Protein AF-A0AAV7IM89-F1 (afdb_monomer_lite)

Organism: Cotesia glomerata (NCBI:txid32391)

pLDDT: mean 82.51, std 19.16, range [36.03, 98.38]

Radius of gyration: 47.61 Å; chains: 1; bounding box: 116×54×143 Å

InterPro domains:
  IPR000237 GRIP domain [PF01465] (145-186)
  IPR000237 GRIP domain [PS50913] (141-190)
  IPR000237 GRIP domain [SM00755] (144-190)
  IPR051952 Golgi-associated and autophagy-related protein [PTHR23157] (16-203)

Foldseek 3Di:
DVVVVVVVVVVVVVVVVVVVVVVVVCVVVVVVVVVVVVVVVVVVVVVVVVVVVVVVVVVVVVVVVVVVVVVVVVVVVVVVVVVVVVVVVVVVVVVVVVVVVVVVVVVVVPPDPPPDDDDDDDDDDDDDDDDDDDDPPDPCPVVVVVLVVVLVVLVVCLVPDQLVVVLVSLVVNCVSVVNDPVRSVLSNQQSVVVVDPDDDHDPPDPPDPDPDDDDD

Structure (mmCIF, N/CA/C/O backbone):
data_AF-A0AAV7IM89-F1
#
_entry.id   AF-A0AAV7IM89-F1
#
loop_
_atom_site.group_PDB
_atom_site.id
_atom_site.type_symbol
_atom_site.label_atom_id
_atom_site.label_alt_id
_atom_site.label_comp_id
_atom_site.label_asym_id
_atom_site.label_entity_id
_atom_site.label_seq_id
_atom_site.pdbx_PDB_ins_code
_atom_site.Cartn_x
_atom_site.Cartn_y
_atom_site.Cartn_z
_atom_site.occupancy
_atom_site.B_iso_or_equiv
_atom_site.auth_seq_id
_atom_site.auth_comp_id
_atom_site.auth_asym_id
_atom_site.auth_atom_id
_atom_site.pdbx_PDB_model_num
ATOM 1 N N . MET A 1 1 ? -58.279 -14.171 83.795 1.00 59.09 1 MET A N 1
ATOM 2 C CA . MET A 1 1 ? -57.075 -13.379 83.451 1.00 59.09 1 MET A CA 1
ATOM 3 C C . MET A 1 1 ? -55.858 -14.244 83.122 1.00 59.09 1 MET A C 1
ATOM 5 O O . MET A 1 1 ? -55.169 -13.888 82.184 1.00 59.09 1 MET A O 1
ATOM 9 N N . SER A 1 2 ? -55.629 -15.387 83.789 1.00 73.44 2 SER A N 1
ATOM 10 C CA . SER A 1 2 ? -54.472 -16.266 83.498 1.00 73.44 2 SER A CA 1
ATOM 11 C C . SER A 1 2 ? -54.449 -16.842 82.072 1.00 73.44 2 SER A C 1
ATOM 13 O O . SER A 1 2 ? -53.431 -16.789 81.406 1.00 73.44 2 SER A O 1
ATOM 15 N N . GLN A 1 3 ? -55.585 -17.323 81.557 1.00 79.44 3 GLN A N 1
ATOM 16 C CA . GLN A 1 3 ? -55.629 -18.024 80.265 1.00 79.44 3 GLN A CA 1
ATOM 17 C C . GLN A 1 3 ? -55.284 -17.135 79.056 1.00 79.44 3 GLN A C 1
ATOM 19 O O . GLN A 1 3 ? -54.556 -17.565 78.171 1.00 79.44 3 GLN A O 1
ATOM 24 N N . ASN A 1 4 ? -55.750 -15.881 79.034 1.00 83.69 4 ASN A N 1
ATOM 25 C CA . ASN A 1 4 ? -55.403 -14.934 77.964 1.00 83.69 4 ASN A CA 1
ATOM 26 C C . ASN A 1 4 ? -53.921 -14.534 78.003 1.00 83.69 4 ASN A C 1
ATOM 28 O O . ASN A 1 4 ? -53.334 -14.265 76.962 1.00 83.69 4 ASN A O 1
ATOM 32 N N . PHE A 1 5 ? -53.321 -14.503 79.196 1.00 85.31 5 PHE A N 1
ATOM 33 C CA . PHE A 1 5 ? -51.895 -14.237 79.364 1.00 85.31 5 PHE A CA 1
ATOM 34 C C . PHE A 1 5 ? -51.039 -15.400 78.835 1.00 85.31 5 PHE A C 1
ATOM 36 O O . PHE A 1 5 ? -50.055 -15.167 78.138 1.00 85.31 5 PHE A O 1
ATOM 43 N N . GLU A 1 6 ? -51.450 -16.645 79.090 1.00 85.62 6 GLU A N 1
ATOM 44 C CA . GLU A 1 6 ? -50.808 -17.843 78.532 1.00 85.62 6 GLU A CA 1
ATOM 45 C C . GLU A 1 6 ? -50.875 -17.883 76.994 1.00 85.62 6 GLU A C 1
ATOM 47 O O . GLU A 1 6 ? -49.868 -18.162 76.347 1.00 85.62 6 GLU A O 1
ATOM 52 N N . ILE A 1 7 ? -52.037 -17.559 76.409 1.00 88.19 7 ILE A N 1
ATOM 53 C CA . ILE A 1 7 ? -52.232 -17.533 74.948 1.00 88.19 7 ILE A CA 1
ATOM 54 C C . ILE A 1 7 ? -51.323 -16.484 74.301 1.00 88.19 7 ILE A C 1
ATOM 56 O O . ILE A 1 7 ? -50.583 -16.811 73.378 1.00 88.19 7 ILE A O 1
ATOM 60 N N . ALA A 1 8 ? -51.303 -15.258 74.834 1.00 87.75 8 ALA A N 1
ATOM 61 C CA . ALA A 1 8 ? -50.450 -14.189 74.315 1.00 87.75 8 ALA A CA 1
ATOM 62 C C . ALA A 1 8 ? -48.954 -14.544 74.391 1.00 87.75 8 ALA A C 1
ATOM 64 O O . ALA A 1 8 ? -48.186 -14.247 73.480 1.00 87.75 8 ALA A O 1
ATOM 65 N N . LYS A 1 9 ? -48.529 -15.225 75.463 1.00 90.50 9 LYS A N 1
ATOM 66 C CA . LYS A 1 9 ? -47.146 -15.692 75.622 1.00 90.50 9 LYS A CA 1
ATOM 67 C C . LYS A 1 9 ? -46.785 -16.783 74.611 1.00 90.50 9 LYS A C 1
ATOM 69 O O . LYS A 1 9 ? -45.664 -16.807 74.108 1.00 90.50 9 LYS A O 1
ATOM 74 N N . GLN A 1 10 ? -47.717 -17.686 74.323 1.00 90.81 10 GLN A N 1
ATOM 75 C CA . GLN A 1 10 ? -47.513 -18.752 73.348 1.00 90.81 10 GLN A CA 1
ATOM 76 C C . GLN A 1 10 ? -47.475 -18.206 71.915 1.00 90.81 10 GLN A C 1
ATOM 78 O O . GLN A 1 10 ? -46.600 -18.597 71.147 1.00 90.81 10 GLN A O 1
ATOM 83 N N . GLU A 1 11 ? -48.341 -17.244 71.590 1.00 92.00 11 GLU A N 1
ATOM 84 C CA . GLU A 1 11 ? -48.299 -16.501 70.325 1.00 92.00 11 GLU A CA 1
ATOM 85 C C . GLU A 1 11 ? -46.974 -15.746 70.155 1.00 92.00 11 GLU A C 1
ATOM 87 O O . GLU A 1 11 ? -46.346 -15.825 69.098 1.00 92.00 11 GLU A O 1
ATOM 92 N N . GLN A 1 12 ? -46.492 -15.083 71.211 1.00 93.38 12 GLN A N 1
ATOM 93 C CA . GLN A 1 12 ? -45.193 -14.411 71.197 1.00 93.38 12 GLN A CA 1
ATOM 94 C C . GLN A 1 12 ? -44.050 -15.391 70.892 1.00 93.38 12 GLN A C 1
ATOM 96 O O . GLN A 1 12 ? -43.196 -15.098 70.063 1.00 93.38 12 GLN A O 1
ATOM 101 N N . TRP A 1 13 ? -44.049 -16.577 71.507 1.00 93.69 13 TRP A N 1
ATOM 102 C CA . TRP A 1 13 ? -43.052 -17.613 71.218 1.00 93.69 13 TRP A CA 1
ATOM 103 C C . TRP A 1 13 ? -43.114 -18.103 69.771 1.00 93.69 13 TRP A C 1
ATOM 105 O O . TRP A 1 13 ? -42.073 -18.298 69.150 1.00 93.69 13 TRP A O 1
ATOM 115 N N . THR A 1 14 ? -44.314 -18.289 69.216 1.00 93.81 14 THR A N 1
ATOM 116 C CA . THR A 1 14 ? -44.454 -18.684 67.807 1.00 93.81 14 THR A CA 1
ATOM 117 C C . THR A 1 14 ? -43.952 -17.604 66.854 1.00 93.81 14 THR A C 1
ATOM 119 O O . THR A 1 14 ? -43.269 -17.931 65.889 1.00 93.81 14 THR A O 1
ATOM 122 N N . GLN A 1 15 ? -44.207 -16.329 67.162 1.00 94.81 15 GLN A N 1
ATOM 123 C CA . GLN A 1 15 ? -43.693 -15.202 66.383 1.00 94.81 15 GLN A CA 1
ATOM 124 C C . GLN A 1 15 ? -42.169 -15.101 66.465 1.00 94.81 15 GLN A C 1
ATOM 126 O O . GLN A 1 15 ? -41.522 -14.817 65.463 1.00 94.81 15 GLN A O 1
ATOM 131 N N . GLU A 1 16 ? -41.583 -15.352 67.638 1.00 94.12 16 GLU A N 1
ATOM 132 C CA . GLU A 1 16 ? -40.128 -15.363 67.821 1.00 94.12 16 GLU A CA 1
ATOM 133 C C . GLU A 1 16 ? -39.474 -16.451 66.954 1.00 94.12 16 GLU A C 1
ATOM 135 O O . GLU A 1 16 ? -38.486 -16.193 66.270 1.00 94.12 16 GLU A O 1
ATOM 140 N N . ILE A 1 17 ? -40.060 -17.654 66.924 1.00 95.31 17 ILE A N 1
ATOM 141 C CA . ILE A 1 17 ? -39.581 -18.771 66.096 1.00 95.31 17 ILE A CA 1
ATOM 142 C C . ILE A 1 17 ? -39.697 -18.436 64.606 1.00 95.31 17 ILE A C 1
ATOM 144 O O . ILE A 1 17 ? -38.738 -18.636 63.863 1.00 95.31 17 ILE A O 1
ATOM 148 N N . GLU A 1 18 ? -40.841 -17.902 64.173 1.00 95.50 18 GLU A N 1
ATOM 149 C CA . GLU A 1 18 ? -41.058 -17.501 62.781 1.00 95.50 18 GLU A CA 1
ATOM 150 C C . GLU A 1 18 ? -40.080 -16.395 62.359 1.00 95.50 18 GLU A C 1
ATOM 152 O O . GLU A 1 18 ? -39.489 -16.474 61.283 1.00 95.50 18 GLU A O 1
ATOM 157 N N . ASN A 1 19 ? -39.826 -15.405 63.221 1.00 94.38 19 ASN A N 1
ATOM 158 C CA . ASN A 1 19 ? -38.830 -14.365 62.959 1.00 94.38 19 ASN A CA 1
ATOM 159 C C . ASN A 1 19 ? -37.428 -14.947 62.789 1.00 94.38 19 ASN A C 1
ATOM 161 O O . ASN A 1 19 ? -36.742 -14.581 61.839 1.00 94.38 19 ASN A O 1
ATOM 165 N N . ILE A 1 20 ? -37.013 -15.869 63.664 1.00 95.94 20 ILE A N 1
ATOM 166 C CA . ILE A 1 20 ? -35.709 -16.540 63.565 1.00 95.94 20 ILE A CA 1
ATOM 167 C C . ILE A 1 20 ? -35.606 -17.335 62.254 1.00 95.94 20 ILE A C 1
ATOM 169 O O . ILE A 1 20 ? -34.570 -17.303 61.581 1.00 95.94 20 ILE A O 1
ATOM 173 N N . GLU A 1 21 ? -36.673 -18.030 61.856 1.00 96.12 21 GLU A N 1
ATOM 174 C CA . GLU A 1 21 ? -36.711 -18.792 60.607 1.00 96.12 21 GLU A CA 1
ATOM 175 C C . GLU A 1 21 ? -36.634 -17.872 59.378 1.00 96.12 21 GLU A C 1
ATOM 177 O O . GLU A 1 21 ? -35.851 -18.127 58.458 1.00 96.12 21 GLU A O 1
ATOM 182 N N . LEU A 1 22 ? -37.369 -16.755 59.385 1.00 95.56 22 LEU A N 1
ATOM 183 C CA . LEU A 1 22 ? -37.311 -15.728 58.343 1.00 95.56 22 LEU A CA 1
ATOM 184 C C . LEU A 1 22 ? -35.933 -15.064 58.265 1.00 95.56 22 LEU A C 1
ATOM 186 O O . LEU A 1 22 ? -35.435 -14.838 57.163 1.00 95.56 22 LEU A O 1
ATOM 190 N N . GLN A 1 23 ? -35.291 -14.796 59.402 1.00 95.06 23 GLN A N 1
ATOM 191 C CA . GLN A 1 23 ? -33.933 -14.248 59.452 1.00 95.06 23 GLN A CA 1
ATOM 192 C C . GLN A 1 23 ? -32.920 -15.216 58.845 1.00 95.06 23 GLN A C 1
ATOM 194 O O . GLN A 1 23 ? -32.147 -14.830 57.972 1.00 95.06 23 GLN A O 1
ATOM 199 N N . THR A 1 24 ? -32.999 -16.495 59.216 1.00 95.38 24 THR A N 1
ATOM 200 C CA . THR A 1 24 ? -32.141 -17.547 58.651 1.00 95.38 24 THR A CA 1
ATOM 201 C C . THR A 1 24 ? -32.361 -17.677 57.139 1.00 95.38 24 THR A C 1
ATOM 203 O O . THR A 1 24 ? -31.416 -17.837 56.365 1.00 95.38 24 THR A O 1
ATOM 206 N N . ARG A 1 25 ? -33.619 -17.569 56.687 1.00 96.00 25 ARG A N 1
ATOM 207 C CA . ARG A 1 25 ? -33.975 -17.577 55.264 1.00 96.00 25 ARG A CA 1
ATOM 208 C C . ARG A 1 25 ? -33.378 -16.373 54.533 1.00 96.00 25 ARG A C 1
ATOM 210 O O . ARG A 1 25 ? -32.821 -16.559 53.453 1.00 96.00 25 ARG A O 1
ATOM 217 N N . LEU A 1 26 ? -33.480 -15.173 55.106 1.00 93.94 26 LEU A N 1
ATOM 218 C CA . LEU A 1 26 ? -32.919 -13.945 54.541 1.00 93.94 26 LEU A CA 1
ATOM 219 C C . LEU A 1 26 ? -31.400 -14.045 54.397 1.00 93.94 26 LEU A C 1
ATOM 221 O O . LEU A 1 26 ? -30.901 -13.872 53.287 1.00 93.94 26 LEU A O 1
ATOM 225 N N . GLU A 1 27 ? -30.692 -14.428 55.460 1.00 93.81 27 GLU A N 1
ATOM 226 C CA . GLU A 1 27 ? -29.235 -14.617 55.429 1.00 93.81 27 GLU A CA 1
ATOM 227 C C . GLU A 1 27 ? -28.825 -15.667 54.383 1.00 93.81 27 GLU A C 1
ATOM 229 O O . GLU A 1 27 ? -27.876 -15.464 53.624 1.00 93.81 27 GLU A O 1
ATOM 234 N N . SER A 1 28 ? -29.586 -16.763 54.260 1.00 94.94 28 SER A N 1
ATOM 235 C CA . SER A 1 28 ? -29.304 -17.810 53.267 1.00 94.94 28 SER A CA 1
ATOM 236 C C . SER A 1 28 ? -29.480 -17.357 51.812 1.00 94.94 28 SER A C 1
ATOM 238 O O . SER A 1 28 ? -28.860 -17.930 50.918 1.00 94.94 28 SER A O 1
ATOM 240 N N . LEU A 1 29 ? -30.331 -16.355 51.561 1.00 94.75 29 LEU A N 1
ATOM 241 C CA . LEU A 1 29 ? -30.618 -15.825 50.225 1.00 94.75 29 LEU A CA 1
ATOM 242 C C . LEU A 1 29 ? -29.728 -14.630 49.860 1.00 94.75 29 LEU A C 1
ATOM 244 O O . LEU A 1 29 ? -29.491 -14.390 48.674 1.00 94.75 29 LEU A O 1
ATOM 248 N N . GLU A 1 30 ? -29.212 -13.908 50.851 1.00 95.56 30 GLU A N 1
ATOM 249 C CA . GLU A 1 30 ? -28.378 -12.721 50.659 1.00 95.56 30 GLU A CA 1
ATOM 250 C C . GLU A 1 30 ? -27.017 -13.060 50.025 1.00 95.56 30 GLU A C 1
ATOM 252 O O . GLU A 1 30 ? -26.586 -12.396 49.077 1.00 95.56 30 GLU A O 1
ATOM 257 N N . GLU A 1 31 ? -26.379 -14.152 50.457 1.00 92.69 31 GLU A N 1
ATOM 258 C CA . GLU A 1 31 ? -25.105 -14.622 49.891 1.00 92.69 31 GLU A CA 1
ATOM 259 C C . GLU A 1 31 ? -25.213 -15.046 48.409 1.00 92.69 31 GLU A C 1
ATOM 261 O O . GLU A 1 31 ? -24.460 -14.524 47.578 1.00 92.69 31 GLU A O 1
ATOM 266 N N . PRO A 1 32 ? -26.171 -15.906 48.001 1.00 95.25 32 PRO A N 1
ATOM 267 C CA . PRO A 1 32 ? -26.403 -16.217 46.592 1.00 95.25 32 PRO A CA 1
ATOM 268 C C . PRO A 1 32 ? -26.699 -14.983 45.738 1.00 95.25 32 PRO A C 1
ATOM 270 O O . PRO A 1 32 ? -26.220 -14.896 44.607 1.00 95.25 32 PRO A O 1
ATOM 273 N N . LEU A 1 33 ? -27.462 -14.018 46.265 1.00 95.56 33 LEU A N 1
ATOM 274 C CA . LEU A 1 33 ? -27.777 -12.778 45.554 1.00 95.56 33 LEU A CA 1
ATOM 275 C C . LEU A 1 33 ? -26.511 -11.946 45.305 1.00 95.56 33 LEU A C 1
ATOM 277 O O . LEU A 1 33 ? -26.295 -11.442 44.200 1.00 95.56 33 LEU A O 1
ATOM 281 N N . LYS A 1 34 ? -25.645 -11.831 46.314 1.00 95.56 34 LYS A N 1
ATOM 282 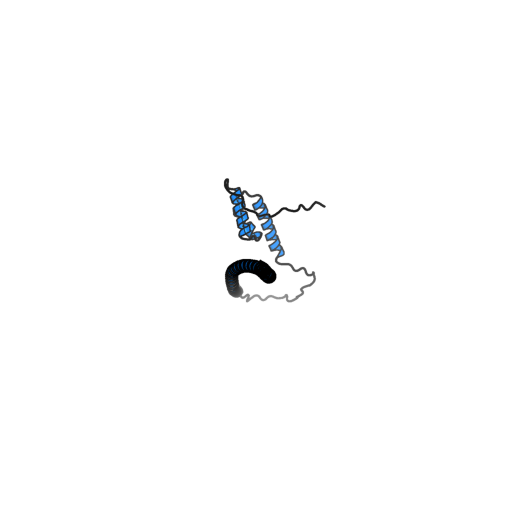C CA . LYS A 1 34 ? -24.364 -11.126 46.215 1.00 95.56 34 LYS A CA 1
ATOM 283 C C . LYS A 1 34 ? -23.410 -11.815 45.241 1.00 95.56 34 LYS A C 1
ATOM 285 O O . LYS A 1 34 ? -22.814 -11.143 44.397 1.00 95.56 34 LYS A O 1
ATOM 290 N N . ALA A 1 35 ? -23.315 -13.143 45.298 1.00 95.38 35 ALA A N 1
ATOM 291 C CA . ALA A 1 35 ? -22.524 -13.934 44.359 1.00 95.38 35 ALA A CA 1
ATOM 292 C C . ALA A 1 35 ? -23.035 -13.783 42.916 1.00 95.38 35 ALA A C 1
ATOM 294 O O . ALA A 1 35 ? -22.242 -13.556 42.002 1.00 95.38 35 ALA A O 1
ATOM 295 N N . ALA A 1 36 ? -24.355 -13.832 42.709 1.00 95.88 36 ALA A N 1
ATOM 296 C CA . ALA A 1 36 ? -24.973 -13.641 41.399 1.00 95.88 36 ALA A CA 1
ATOM 297 C C . ALA A 1 36 ? -24.711 -12.236 40.831 1.00 95.88 36 ALA A C 1
ATOM 299 O O . ALA A 1 36 ? -24.392 -12.105 39.648 1.00 95.88 36 ALA A O 1
ATOM 300 N N . ASN A 1 37 ? -24.785 -11.194 41.665 1.00 95.06 37 ASN A N 1
ATOM 301 C CA . ASN A 1 37 ? -24.454 -9.828 41.253 1.00 95.06 37 ASN A CA 1
ATOM 302 C C . ASN A 1 37 ? -22.974 -9.687 40.880 1.00 95.06 37 ASN A C 1
ATOM 304 O O . ASN A 1 37 ? -22.666 -9.152 39.819 1.00 95.06 37 ASN A O 1
ATOM 308 N N . SER A 1 38 ? -22.061 -10.245 41.682 1.00 96.12 38 SER A N 1
ATOM 309 C CA . SER A 1 38 ? -20.634 -10.227 41.348 1.00 96.12 38 SER A CA 1
ATOM 310 C C . SER A 1 38 ? -20.339 -10.969 40.042 1.00 96.12 38 SER A C 1
ATOM 312 O O . SER A 1 38 ? -19.520 -10.506 39.250 1.00 96.12 38 SER A O 1
ATOM 314 N N . LEU A 1 39 ? -20.999 -12.105 39.793 1.00 96.69 39 LEU A N 1
ATOM 315 C CA . LEU A 1 39 ? -20.833 -12.870 38.556 1.00 96.69 39 LEU A CA 1
ATOM 316 C C . LEU A 1 39 ? -21.350 -12.089 37.341 1.00 96.69 39 LEU A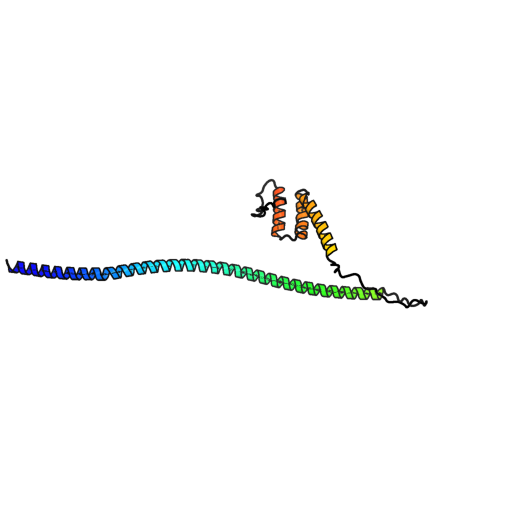 C 1
ATOM 318 O O . LEU A 1 39 ? -20.718 -12.084 36.286 1.00 96.69 39 LEU A O 1
ATOM 322 N N . LYS A 1 40 ? -22.484 -11.398 37.500 1.00 96.38 40 LYS A N 1
ATOM 323 C CA . LYS A 1 40 ? -23.051 -10.518 36.476 1.00 96.38 40 LYS A CA 1
ATOM 324 C C . LYS A 1 40 ? -22.093 -9.380 36.122 1.00 96.38 40 LYS A C 1
ATOM 326 O O . LYS A 1 40 ? -21.920 -9.101 34.940 1.00 96.38 40 LYS A O 1
ATOM 331 N N . ASP A 1 41 ? -21.465 -8.748 37.110 1.00 96.06 41 ASP A N 1
ATOM 332 C CA . ASP A 1 41 ? -20.528 -7.645 36.873 1.00 96.06 41 ASP A CA 1
ATOM 333 C C . ASP A 1 41 ? -19.278 -8.107 36.113 1.00 96.06 41 ASP A C 1
ATOM 335 O O . ASP A 1 41 ? -18.839 -7.439 35.174 1.00 96.06 41 ASP A O 1
ATOM 339 N N . VAL A 1 42 ? -18.747 -9.287 36.455 1.00 97.00 42 VAL A N 1
ATOM 340 C CA . VAL A 1 42 ? -17.641 -9.908 35.708 1.00 97.00 42 VAL A CA 1
ATOM 341 C C . VAL A 1 42 ? -18.068 -10.212 34.272 1.00 97.00 42 VAL A C 1
ATOM 343 O O . VAL A 1 42 ? -17.390 -9.799 33.336 1.00 97.00 42 VAL A O 1
ATOM 346 N N . ALA A 1 43 ? -19.234 -10.833 34.077 1.00 96.50 43 ALA A N 1
ATOM 347 C CA . ALA A 1 43 ? -19.743 -11.147 32.744 1.00 96.50 43 ALA A CA 1
ATOM 348 C C . ALA A 1 43 ? -19.976 -9.891 31.881 1.00 96.50 43 ALA A C 1
ATOM 350 O O . ALA A 1 43 ? -19.739 -9.914 30.672 1.00 96.50 43 ALA A O 1
ATOM 351 N N . LEU A 1 44 ? -20.420 -8.782 32.483 1.00 97.00 44 LEU A N 1
ATOM 352 C CA . LEU A 1 44 ? -20.560 -7.500 31.790 1.00 97.00 44 LEU A CA 1
ATOM 353 C C . LEU A 1 44 ? -19.204 -6.947 31.348 1.00 97.00 44 LEU A C 1
ATOM 355 O O . LEU A 1 44 ? -19.082 -6.481 30.214 1.00 97.00 44 LEU A O 1
ATOM 359 N N . LYS A 1 45 ? -18.190 -7.028 32.212 1.00 96.56 45 LYS A N 1
ATOM 360 C CA . LYS A 1 45 ? -16.833 -6.592 31.879 1.00 96.56 45 LYS A CA 1
ATOM 361 C C . LYS A 1 45 ? -16.238 -7.427 30.743 1.00 96.56 45 LYS A C 1
ATOM 363 O O . LYS A 1 45 ? -15.752 -6.855 29.770 1.00 96.56 45 LYS A O 1
ATOM 368 N N . ASP A 1 46 ? -16.359 -8.748 30.822 1.00 96.75 46 ASP A N 1
ATOM 369 C CA . ASP A 1 46 ? -15.871 -9.666 29.788 1.00 96.75 46 ASP A CA 1
ATOM 370 C C . ASP A 1 46 ? -16.586 -9.433 28.447 1.00 96.75 46 ASP A C 1
ATOM 372 O O . ASP A 1 46 ? -15.964 -9.445 27.383 1.00 96.75 46 ASP A O 1
ATOM 376 N N . SER A 1 47 ? -17.896 -9.164 28.483 1.00 95.38 47 SER A N 1
ATOM 377 C CA . SER A 1 47 ? -18.665 -8.815 27.286 1.00 95.38 47 SER A CA 1
ATOM 378 C C . SER A 1 47 ? -18.157 -7.526 26.638 1.00 95.38 47 SER A C 1
ATOM 380 O O . SER A 1 47 ? -18.051 -7.457 25.412 1.00 95.38 47 SER A O 1
ATOM 382 N N . GLU A 1 48 ? -17.811 -6.516 27.434 1.00 97.12 48 GLU A N 1
ATOM 383 C CA . GLU A 1 48 ? -17.294 -5.247 26.925 1.00 97.12 48 GLU A CA 1
ATOM 384 C C . GLU A 1 48 ? -15.879 -5.390 26.346 1.00 97.12 48 GLU A C 1
ATOM 386 O O . GLU A 1 48 ? -15.587 -4.870 25.266 1.00 97.12 48 GLU A O 1
ATOM 391 N N . GLU A 1 49 ? -15.005 -6.158 26.999 1.00 97.56 49 GLU A N 1
ATOM 392 C CA . GLU A 1 49 ? -13.683 -6.495 26.458 1.00 97.56 49 GLU A CA 1
ATOM 393 C C . GLU A 1 49 ? -13.795 -7.251 25.126 1.00 97.56 49 GLU A C 1
ATOM 395 O O . GLU A 1 49 ? -13.083 -6.940 24.166 1.00 97.56 49 GLU A O 1
ATOM 400 N N . MET A 1 50 ? -14.746 -8.181 25.020 1.00 96.69 50 MET A N 1
ATOM 401 C CA . MET A 1 50 ? -14.994 -8.927 23.789 1.00 96.69 50 MET A CA 1
ATOM 402 C C . MET A 1 50 ? -15.479 -8.025 22.648 1.00 96.69 50 MET A C 1
ATOM 404 O O . MET A 1 50 ? -14.973 -8.142 21.531 1.00 96.69 50 MET A O 1
ATOM 408 N N . LYS A 1 51 ? -16.394 -7.080 22.910 1.00 97.06 51 LYS A N 1
ATOM 409 C CA . LYS A 1 51 ? -16.826 -6.088 21.904 1.00 97.06 51 LYS A CA 1
ATOM 410 C C . LYS A 1 51 ? -15.659 -5.243 21.408 1.00 97.06 51 LYS A C 1
ATOM 412 O O . LYS A 1 51 ? -15.488 -5.078 20.203 1.00 97.06 51 LYS A O 1
ATOM 417 N N . ASN A 1 52 ? -14.822 -4.760 22.323 1.00 97.19 52 ASN A N 1
ATOM 418 C CA . ASN A 1 52 ? -13.634 -3.991 21.962 1.00 97.19 52 ASN A CA 1
ATOM 419 C C . ASN A 1 52 ? -12.668 -4.813 21.101 1.00 97.19 52 ASN A C 1
ATOM 421 O O . ASN A 1 52 ? -12.075 -4.290 20.154 1.00 97.19 52 ASN A O 1
ATOM 425 N N . ARG A 1 53 ? -12.536 -6.115 21.381 1.00 97.56 53 ARG A N 1
ATOM 426 C CA . ARG A 1 53 ? -11.711 -7.005 20.565 1.00 97.56 53 ARG A CA 1
ATOM 427 C C . ARG A 1 53 ? -12.285 -7.220 19.168 1.00 97.56 53 ARG A C 1
ATOM 429 O O . ARG A 1 53 ? -11.511 -7.238 18.214 1.00 97.56 53 ARG A O 1
ATOM 436 N N . ILE A 1 54 ? -13.605 -7.343 19.043 1.00 97.00 54 ILE A N 1
ATOM 437 C CA . ILE A 1 54 ? -14.292 -7.447 17.748 1.00 97.00 54 ILE A CA 1
ATOM 438 C C . ILE A 1 54 ? -14.021 -6.198 16.903 1.00 97.00 54 ILE A C 1
ATOM 440 O O . ILE A 1 54 ? -13.548 -6.332 15.780 1.00 97.00 54 ILE A O 1
ATOM 444 N N . ILE A 1 55 ? -14.186 -4.999 17.471 1.00 97.44 55 ILE A N 1
ATOM 445 C CA . ILE A 1 55 ? -13.929 -3.730 16.765 1.00 97.44 55 ILE A CA 1
ATOM 446 C C . ILE A 1 55 ? -12.481 -3.656 16.252 1.00 97.44 55 ILE A C 1
ATOM 448 O O . ILE A 1 55 ? -12.232 -3.251 15.116 1.00 97.44 55 ILE A O 1
ATOM 452 N N . GLN A 1 56 ? -11.505 -4.075 17.066 1.00 96.81 56 GLN A N 1
ATOM 453 C CA . GLN A 1 56 ? -10.100 -4.114 16.641 1.00 96.81 56 GLN A CA 1
ATOM 454 C C . GLN A 1 56 ? -9.867 -5.095 15.485 1.00 96.81 56 GLN A C 1
ATOM 456 O O . GLN A 1 56 ? -9.101 -4.793 14.571 1.00 96.81 56 GLN A O 1
ATOM 461 N N . LEU A 1 57 ? -10.500 -6.270 15.526 1.00 95.56 57 LEU A N 1
ATOM 462 C CA . LEU A 1 57 ? -10.363 -7.278 14.476 1.00 95.56 57 LEU A CA 1
ATOM 463 C C . LEU A 1 57 ? -11.005 -6.823 13.163 1.00 95.56 57 LEU A C 1
ATOM 465 O O . LEU A 1 57 ? -10.394 -7.000 12.113 1.00 95.56 57 LEU A O 1
ATOM 469 N N . GLU A 1 58 ? -12.171 -6.181 13.216 1.00 96.12 58 GLU A N 1
ATOM 470 C CA . GLU A 1 58 ? -12.831 -5.609 12.036 1.00 96.12 58 GLU A CA 1
ATOM 471 C C . GLU A 1 58 ? -11.966 -4.528 11.369 1.00 96.12 58 GLU A C 1
ATOM 473 O O . GLU A 1 58 ? -11.813 -4.516 10.145 1.00 96.12 58 GLU A O 1
ATOM 478 N N . ALA A 1 59 ? -11.329 -3.659 12.163 1.00 95.75 59 ALA A N 1
ATOM 479 C CA . ALA A 1 59 ? -10.406 -2.647 11.646 1.00 95.75 59 ALA A CA 1
ATOM 480 C C . ALA A 1 59 ? -9.173 -3.275 10.968 1.00 95.75 59 ALA A C 1
ATOM 482 O O . ALA A 1 59 ? -8.776 -2.849 9.882 1.00 95.75 59 ALA A O 1
ATOM 483 N N . LEU A 1 60 ? -8.591 -4.315 11.577 1.00 95.88 60 LEU A N 1
ATOM 484 C CA . LEU A 1 60 ? -7.464 -5.056 10.999 1.00 95.88 60 LEU A CA 1
ATOM 485 C C . LEU A 1 60 ? -7.853 -5.798 9.716 1.00 95.88 60 LEU A C 1
ATOM 487 O O . LEU A 1 60 ? -7.056 -5.876 8.781 1.00 95.88 60 LEU A O 1
ATOM 491 N N . GLU A 1 61 ? -9.063 -6.349 9.648 1.00 95.25 61 GLU A N 1
ATOM 492 C CA . GLU A 1 61 ? -9.542 -7.041 8.454 1.00 95.25 61 GLU A CA 1
ATOM 493 C C . GLU A 1 61 ? -9.753 -6.078 7.280 1.00 95.25 61 GLU A C 1
ATOM 495 O O . GLU A 1 61 ? -9.405 -6.412 6.141 1.00 95.25 61 GLU A O 1
ATOM 500 N N . LEU A 1 62 ? -10.248 -4.868 7.553 1.00 95.25 62 LEU A N 1
ATOM 501 C CA . LEU A 1 62 ? -10.376 -3.816 6.548 1.00 95.25 62 LEU A CA 1
ATOM 502 C C . LEU A 1 62 ? -9.009 -3.386 5.996 1.00 95.25 62 LEU A C 1
ATOM 504 O O . LEU A 1 62 ? -8.842 -3.318 4.776 1.00 95.25 62 LEU A O 1
ATOM 508 N N . ASP A 1 63 ? -8.026 -3.158 6.872 1.00 94.12 63 ASP A N 1
ATOM 509 C CA . ASP A 1 63 ? -6.653 -2.818 6.473 1.00 94.12 63 ASP A CA 1
ATOM 510 C C . ASP A 1 63 ? -6.012 -3.940 5.643 1.00 94.12 63 ASP A C 1
ATOM 512 O O . ASP A 1 63 ? -5.468 -3.707 4.561 1.00 94.12 63 ASP A O 1
ATOM 516 N N . ARG A 1 64 ? -6.183 -5.197 6.077 1.00 94.88 64 ARG A N 1
ATOM 517 C CA . ARG A 1 64 ? -5.721 -6.370 5.325 1.00 94.88 64 ARG A CA 1
ATOM 518 C C . ARG A 1 64 ? -6.321 -6.416 3.922 1.00 94.88 64 ARG A C 1
ATOM 520 O O . ARG A 1 64 ? -5.610 -6.742 2.975 1.00 94.88 64 ARG A O 1
ATOM 527 N N . LYS A 1 65 ? -7.611 -6.103 3.772 1.00 94.94 65 LYS A N 1
ATOM 528 C CA . LYS A 1 65 ? -8.292 -6.106 2.471 1.00 94.94 65 LYS A CA 1
ATOM 529 C C . LYS A 1 65 ? -7.745 -5.022 1.541 1.00 94.94 65 LYS A C 1
ATOM 531 O O . LYS A 1 65 ? -7.484 -5.312 0.377 1.00 94.94 65 LYS A O 1
ATOM 536 N N . LEU A 1 66 ? -7.516 -3.813 2.056 1.00 92.25 66 LEU A N 1
ATOM 537 C CA . LEU A 1 66 ? -6.908 -2.727 1.285 1.00 92.25 66 LEU A CA 1
ATOM 538 C C . LEU A 1 66 ? -5.490 -3.099 0.826 1.00 92.25 66 LEU A C 1
ATOM 540 O O . LEU A 1 66 ? -5.166 -2.971 -0.356 1.00 92.25 66 LEU A O 1
ATOM 544 N N . ASN A 1 67 ? -4.679 -3.638 1.739 1.00 93.56 67 ASN A N 1
ATOM 545 C CA . ASN A 1 67 ? -3.324 -4.102 1.439 1.00 93.56 67 ASN A CA 1
ATOM 546 C C . ASN A 1 67 ? -3.307 -5.265 0.436 1.00 93.56 67 ASN A C 1
ATOM 548 O O . ASN A 1 67 ? -2.404 -5.370 -0.388 1.00 93.56 67 ASN A O 1
ATOM 552 N N . GLN A 1 68 ? -4.323 -6.127 0.451 1.00 96.31 68 GLN A N 1
ATOM 553 C CA . GLN A 1 68 ? -4.438 -7.212 -0.519 1.00 96.31 68 GLN A CA 1
ATOM 554 C C . GLN A 1 68 ? -4.669 -6.686 -1.946 1.00 96.31 68 GLN A C 1
ATOM 556 O O . GLN A 1 68 ? -4.158 -7.258 -2.911 1.00 96.31 68 GLN A O 1
ATOM 561 N N . ASP A 1 69 ? -5.439 -5.612 -2.109 1.00 93.06 69 ASP A N 1
ATOM 562 C CA . ASP A 1 69 ? -5.715 -5.043 -3.429 1.00 93.06 69 ASP A CA 1
ATOM 563 C C . ASP A 1 69 ? -4.518 -4.253 -3.978 1.00 93.06 69 ASP A C 1
ATOM 565 O O . ASP A 1 69 ? -4.208 -4.358 -5.172 1.00 93.06 69 ASP A O 1
ATOM 569 N N . THR A 1 70 ? -3.776 -3.552 -3.116 1.00 93.88 70 THR A N 1
ATOM 570 C CA . THR A 1 70 ? -2.497 -2.938 -3.506 1.00 93.88 70 THR A CA 1
ATOM 571 C C . THR A 1 70 ? -1.470 -4.004 -3.893 1.00 93.88 70 THR A C 1
ATOM 573 O O . THR A 1 70 ? -0.838 -3.882 -4.943 1.00 93.88 70 THR A O 1
ATOM 576 N N . GLU A 1 71 ? -1.369 -5.102 -3.137 1.00 95.38 71 GLU A N 1
ATOM 577 C CA . GLU A 1 71 ? -0.485 -6.228 -3.454 1.00 95.38 71 GLU A CA 1
ATOM 578 C C . GLU A 1 71 ? -0.821 -6.857 -4.817 1.00 95.38 71 GLU A C 1
ATOM 580 O O . GLU A 1 71 ? 0.078 -7.109 -5.622 1.00 95.38 71 GLU A O 1
ATOM 585 N N . LYS A 1 72 ? -2.109 -7.072 -5.126 1.00 96.81 72 LYS A N 1
ATOM 586 C CA . LYS A 1 72 ? -2.538 -7.565 -6.449 1.00 96.81 72 LYS A CA 1
ATOM 587 C C . LYS A 1 72 ? -2.129 -6.612 -7.570 1.00 96.81 72 LYS A C 1
ATOM 589 O O . LYS A 1 72 ? -1.620 -7.062 -8.595 1.00 96.81 72 LYS A O 1
ATOM 594 N N . SER A 1 73 ? -2.340 -5.309 -7.382 1.00 96.38 73 SER A N 1
ATOM 595 C CA . SER A 1 73 ? -1.958 -4.295 -8.370 1.00 96.38 73 SER A CA 1
ATOM 596 C C . SER A 1 73 ? -0.449 -4.305 -8.626 1.00 96.38 73 SER A C 1
ATOM 598 O O . SER A 1 73 ? -0.009 -4.327 -9.776 1.00 96.38 73 SER A O 1
ATOM 600 N N . LEU A 1 74 ? 0.361 -4.373 -7.566 1.00 96.75 74 LEU A N 1
ATOM 601 C CA . LEU A 1 74 ? 1.817 -4.455 -7.677 1.00 96.75 74 LEU A CA 1
ATOM 602 C C . LEU A 1 74 ? 2.267 -5.734 -8.392 1.00 96.75 74 LEU A C 1
ATOM 604 O O . LEU A 1 74 ? 3.101 -5.655 -9.292 1.00 96.75 74 LEU A O 1
ATOM 608 N N . LYS A 1 75 ? 1.677 -6.892 -8.068 1.00 97.44 75 LYS A N 1
ATOM 609 C CA . LYS A 1 75 ? 1.969 -8.162 -8.757 1.00 97.44 75 LYS A CA 1
ATOM 610 C C . LYS A 1 75 ? 1.651 -8.099 -10.250 1.00 97.44 75 LYS A C 1
ATOM 612 O O . LYS A 1 75 ? 2.458 -8.549 -11.057 1.00 97.44 75 LYS A O 1
ATOM 617 N N . ASN A 1 76 ? 0.521 -7.501 -10.622 1.00 97.56 76 ASN A N 1
ATOM 618 C CA . ASN A 1 76 ? 0.151 -7.330 -12.029 1.00 97.56 76 ASN A CA 1
ATOM 619 C C . ASN A 1 76 ? 1.131 -6.413 -12.773 1.00 97.56 76 ASN A C 1
ATOM 621 O O . ASN A 1 76 ? 1.528 -6.717 -13.897 1.00 97.56 76 ASN A O 1
ATOM 625 N N . ASN A 1 77 ? 1.548 -5.306 -12.150 1.00 97.62 77 ASN A N 1
ATOM 626 C CA . ASN A 1 77 ? 2.546 -4.409 -12.735 1.00 97.62 77 ASN A CA 1
ATOM 627 C C . ASN A 1 77 ? 3.899 -5.103 -12.912 1.00 97.62 77 ASN A C 1
ATOM 629 O O . ASN A 1 77 ? 4.527 -4.951 -13.956 1.00 97.62 77 ASN A O 1
ATOM 633 N N . LEU A 1 78 ? 4.323 -5.889 -11.922 1.00 97.50 78 LEU A N 1
ATOM 634 C CA . LEU A 1 78 ? 5.571 -6.641 -11.977 1.00 97.50 78 LEU A CA 1
ATOM 635 C C . LEU A 1 78 ? 5.554 -7.655 -13.129 1.00 97.50 78 LEU A C 1
ATOM 637 O O . LEU A 1 78 ? 6.467 -7.633 -13.949 1.00 97.50 78 LEU A O 1
ATOM 641 N N . ALA A 1 79 ? 4.483 -8.443 -13.263 1.00 97.94 79 ALA A N 1
ATOM 642 C CA . ALA A 1 79 ? 4.329 -9.393 -14.368 1.00 97.94 79 ALA A CA 1
ATOM 643 C C . ALA A 1 79 ? 4.369 -8.700 -15.745 1.00 97.94 79 ALA A C 1
ATOM 645 O O . ALA A 1 79 ? 5.080 -9.132 -16.648 1.00 97.94 79 ALA A O 1
ATOM 646 N N . ASN A 1 80 ? 3.672 -7.569 -15.897 1.00 97.75 80 ASN A N 1
ATOM 647 C CA . ASN A 1 80 ? 3.687 -6.799 -17.144 1.00 97.75 80 ASN A CA 1
ATOM 648 C C . ASN A 1 80 ? 5.088 -6.244 -17.476 1.00 97.75 80 ASN A C 1
ATOM 650 O O . ASN A 1 80 ? 5.506 -6.221 -18.636 1.00 97.75 80 ASN A O 1
ATOM 654 N N . LEU A 1 81 ? 5.836 -5.787 -16.468 1.00 97.69 81 LEU A N 1
ATOM 655 C CA . LEU A 1 81 ? 7.207 -5.315 -16.662 1.00 97.69 81 LEU A CA 1
ATOM 656 C C . LEU A 1 81 ? 8.154 -6.459 -17.043 1.00 97.69 81 LEU A C 1
ATOM 658 O O . LEU A 1 81 ? 8.998 -6.272 -17.921 1.00 97.69 81 LEU A O 1
ATOM 662 N N . GLU A 1 82 ? 8.000 -7.636 -16.438 1.00 97.81 82 GLU A N 1
ATOM 663 C CA . GLU A 1 82 ? 8.757 -8.838 -16.802 1.00 97.81 82 GLU A CA 1
ATOM 664 C C . GLU A 1 82 ? 8.510 -9.244 -18.261 1.00 97.81 82 GLU A C 1
ATOM 666 O O . GLU A 1 82 ? 9.471 -9.480 -19.002 1.00 97.81 82 GLU A O 1
ATOM 671 N N . ASP A 1 83 ? 7.253 -9.233 -18.711 1.00 97.56 83 ASP A N 1
ATOM 672 C CA . ASP A 1 83 ? 6.893 -9.524 -20.102 1.00 97.56 83 ASP A CA 1
ATOM 673 C C . ASP A 1 83 ? 7.516 -8.512 -21.075 1.00 97.56 83 ASP A C 1
ATOM 675 O O . ASP A 1 83 ? 8.153 -8.894 -22.063 1.00 97.56 83 ASP A O 1
ATOM 679 N N . GLN A 1 84 ? 7.438 -7.214 -20.762 1.00 98.12 84 GLN A N 1
ATOM 680 C CA . GLN A 1 84 ? 8.070 -6.170 -21.574 1.00 98.12 84 GLN A CA 1
ATOM 681 C C . GLN A 1 84 ? 9.592 -6.322 -21.650 1.00 98.12 84 GLN A C 1
ATOM 683 O O . GLN A 1 84 ? 10.186 -6.100 -22.709 1.00 98.12 84 GLN A O 1
ATOM 688 N N . ILE A 1 85 ? 10.244 -6.688 -20.543 1.00 97.94 85 ILE A N 1
ATOM 689 C CA . ILE A 1 85 ? 11.686 -6.962 -20.522 1.00 97.94 85 ILE A CA 1
ATOM 690 C C . ILE A 1 85 ? 11.998 -8.168 -21.407 1.00 97.94 85 ILE A C 1
ATOM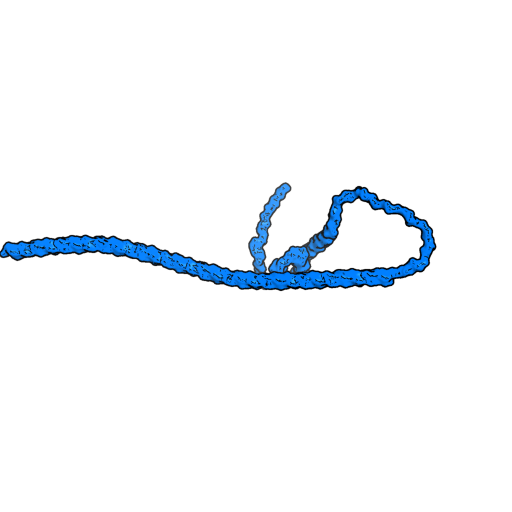 692 O O . ILE A 1 85 ? 12.944 -8.124 -22.199 1.00 97.94 85 ILE A O 1
ATOM 696 N N . ASN A 1 86 ? 11.199 -9.229 -21.319 1.00 97.62 86 ASN A N 1
ATOM 697 C CA . ASN A 1 86 ? 11.381 -10.425 -22.128 1.00 97.62 86 ASN A CA 1
ATOM 698 C C . ASN A 1 86 ? 11.256 -10.116 -23.630 1.00 97.62 86 ASN A C 1
ATOM 700 O O . ASN A 1 86 ? 12.112 -10.511 -24.427 1.00 97.62 86 ASN A O 1
ATOM 704 N N . ASP A 1 87 ? 10.257 -9.333 -24.028 1.00 97.75 87 ASP A N 1
ATOM 705 C CA . ASP A 1 87 ? 10.058 -8.942 -25.425 1.00 97.75 87 ASP A CA 1
ATOM 706 C C . ASP A 1 87 ? 11.143 -7.992 -25.943 1.00 97.75 87 ASP A C 1
ATOM 708 O O . ASP A 1 87 ? 11.643 -8.158 -27.066 1.00 97.75 87 ASP A O 1
ATOM 712 N N . LYS A 1 88 ? 11.604 -7.050 -25.110 1.00 97.69 88 LYS A N 1
ATOM 713 C CA . LYS A 1 88 ? 12.776 -6.221 -25.428 1.00 97.69 88 LYS A CA 1
ATOM 714 C C . LYS A 1 88 ? 14.028 -7.078 -25.611 1.00 97.69 88 LYS A C 1
ATOM 716 O O . LYS A 1 88 ? 14.756 -6.882 -26.582 1.00 97.69 88 LYS A O 1
ATOM 721 N N . ASN A 1 89 ? 14.247 -8.081 -24.763 1.00 98.31 89 ASN A N 1
ATOM 722 C CA . ASN A 1 89 ? 15.373 -9.009 -24.892 1.00 98.31 89 ASN A CA 1
ATOM 723 C C . ASN A 1 89 ? 15.307 -9.838 -26.184 1.00 98.31 89 ASN A C 1
ATOM 725 O O . ASN A 1 89 ? 16.331 -10.020 -26.849 1.00 98.31 89 ASN A O 1
ATOM 729 N N . LYS A 1 90 ? 14.120 -10.311 -26.589 1.00 98.38 90 LYS A N 1
ATOM 730 C CA . LYS A 1 90 ? 13.931 -10.975 -27.894 1.00 98.38 90 LYS A CA 1
ATOM 731 C C . LYS A 1 90 ? 14.270 -10.027 -29.046 1.00 98.38 90 LYS A C 1
ATOM 733 O O . LYS A 1 90 ? 15.006 -10.409 -29.954 1.00 98.38 90 LYS A O 1
ATOM 738 N N . THR A 1 91 ? 13.796 -8.784 -28.977 1.00 98.12 91 THR A N 1
ATOM 739 C CA . THR A 1 91 ? 14.072 -7.752 -29.989 1.00 98.12 91 THR A CA 1
ATOM 740 C C . THR A 1 91 ? 15.571 -7.478 -30.115 1.00 98.12 91 THR A C 1
ATOM 742 O O . THR A 1 91 ? 16.101 -7.462 -31.225 1.00 98.12 91 THR A O 1
ATOM 745 N N . ILE A 1 92 ? 16.282 -7.347 -28.990 1.00 98.31 92 ILE A N 1
ATOM 746 C CA . ILE A 1 92 ? 17.740 -7.167 -28.969 1.00 98.31 92 ILE A CA 1
ATOM 747 C C . ILE A 1 92 ? 18.440 -8.328 -29.680 1.00 98.31 92 ILE A C 1
ATOM 749 O O . ILE A 1 92 ? 19.289 -8.080 -30.534 1.00 98.31 92 ILE A O 1
ATOM 753 N N . LYS A 1 93 ? 18.060 -9.581 -29.400 1.00 98.19 93 LYS A N 1
ATOM 754 C CA . LYS A 1 93 ? 18.649 -10.755 -30.067 1.00 98.19 93 LYS A CA 1
ATOM 755 C C . LYS A 1 93 ? 18.447 -10.721 -31.583 1.00 98.19 93 LYS A C 1
ATOM 757 O O . LYS A 1 93 ? 19.389 -10.977 -32.330 1.00 98.19 93 LYS A O 1
ATOM 762 N N . VAL A 1 94 ? 17.247 -10.363 -32.047 1.00 98.12 94 VAL A N 1
ATOM 763 C CA . VAL A 1 94 ? 16.949 -10.237 -33.486 1.00 98.12 94 VAL A CA 1
ATOM 764 C C . VAL A 1 94 ? 17.795 -9.136 -34.129 1.00 98.12 94 VAL A C 1
ATOM 766 O O . VAL A 1 94 ? 18.374 -9.342 -35.196 1.00 98.12 94 VAL A O 1
ATOM 769 N N . LEU A 1 95 ? 17.915 -7.976 -33.478 1.00 97.62 95 LEU A N 1
ATOM 770 C CA . LEU A 1 95 ? 18.735 -6.871 -33.979 1.00 97.62 95 LEU A CA 1
ATOM 771 C C . LEU A 1 95 ? 20.228 -7.223 -33.999 1.00 97.62 95 LEU A C 1
ATOM 773 O O . LEU A 1 95 ? 20.906 -6.918 -34.978 1.00 97.62 95 LEU A O 1
ATOM 777 N N . GLN A 1 96 ? 20.733 -7.906 -32.970 1.00 97.75 96 GLN A N 1
ATOM 778 C CA . GLN A 1 96 ? 22.111 -8.403 -32.922 1.00 97.75 96 GLN A CA 1
ATOM 779 C C . GLN A 1 96 ? 22.394 -9.397 -34.054 1.00 97.75 96 GLN A C 1
ATOM 781 O O . GLN A 1 96 ? 23.422 -9.280 -34.721 1.00 97.75 96 GLN A O 1
ATOM 786 N N . GLN A 1 97 ? 21.469 -10.326 -34.318 1.00 97.56 97 GLN A N 1
ATOM 787 C CA . GLN A 1 97 ? 21.575 -11.261 -35.438 1.00 97.56 97 GLN A CA 1
ATOM 788 C C . GLN A 1 97 ? 21.622 -10.514 -36.779 1.00 97.56 97 GLN A C 1
ATOM 790 O O . GLN A 1 97 ? 22.533 -10.726 -37.577 1.00 97.56 97 GLN A O 1
ATOM 795 N N . ARG A 1 98 ? 20.709 -9.559 -36.991 1.00 97.12 98 ARG A N 1
ATOM 796 C CA . ARG A 1 98 ? 20.669 -8.745 -38.214 1.00 97.12 98 ARG A CA 1
ATOM 797 C C . ARG A 1 98 ? 21.952 -7.936 -38.414 1.00 97.12 98 ARG A C 1
ATOM 799 O O . ARG A 1 98 ? 22.465 -7.878 -39.528 1.00 97.12 98 ARG A O 1
ATOM 806 N N . LEU A 1 99 ? 22.494 -7.346 -37.347 1.00 97.69 99 LEU A N 1
ATOM 807 C CA . LEU A 1 99 ? 23.780 -6.642 -37.383 1.00 97.69 99 LEU A CA 1
ATOM 808 C C . LEU A 1 99 ? 24.929 -7.579 -37.771 1.00 97.69 99 LEU A C 1
ATOM 810 O O . LEU A 1 99 ? 25.776 -7.205 -38.582 1.00 97.69 99 LEU A O 1
ATOM 814 N N . ALA A 1 100 ? 24.954 -8.800 -37.231 1.00 96.44 100 ALA A N 1
ATOM 815 C CA . ALA A 1 100 ? 25.959 -9.797 -37.585 1.00 96.44 100 ALA A CA 1
ATOM 816 C C . ALA A 1 100 ? 25.870 -10.201 -39.067 1.00 96.44 100 ALA A C 1
ATOM 818 O O . ALA A 1 100 ? 26.899 -10.294 -39.742 1.00 96.44 100 ALA A O 1
ATOM 819 N N . ASP A 1 101 ? 24.660 -10.383 -39.594 1.00 96.31 101 ASP A N 1
ATOM 820 C CA . ASP A 1 101 ? 24.439 -10.747 -40.996 1.00 96.31 101 ASP A CA 1
ATOM 821 C C . ASP A 1 101 ? 24.791 -9.600 -41.953 1.00 96.31 101 ASP A C 1
ATOM 823 O O . ASP A 1 101 ? 25.454 -9.815 -42.974 1.00 96.31 101 ASP A O 1
ATOM 827 N N . MET A 1 102 ? 24.454 -8.359 -41.591 1.00 96.81 102 MET A N 1
ATOM 828 C CA . MET A 1 102 ? 24.890 -7.170 -42.330 1.00 96.81 102 MET A CA 1
ATOM 829 C C . MET A 1 102 ? 26.416 -7.048 -42.339 1.00 96.81 102 MET A C 1
ATOM 831 O O . MET A 1 102 ? 27.005 -6.817 -43.393 1.00 96.81 102 MET A O 1
ATOM 835 N N . LYS A 1 103 ? 27.080 -7.279 -41.198 1.00 95.19 103 LYS A N 1
ATOM 836 C CA . LYS A 1 103 ? 28.547 -7.277 -41.110 1.00 95.19 103 LYS A CA 1
ATOM 837 C C . LYS A 1 103 ? 29.172 -8.332 -42.026 1.00 95.19 103 LYS A C 1
ATOM 839 O O . LYS A 1 103 ? 30.128 -8.015 -42.730 1.00 95.19 103 LYS A O 1
ATOM 844 N N . LYS A 1 104 ? 28.635 -9.558 -42.054 1.00 94.88 104 LYS A N 1
ATOM 845 C CA . LYS A 1 104 ? 29.100 -10.620 -42.968 1.00 94.88 104 LYS A CA 1
ATOM 846 C C . LYS A 1 104 ? 28.915 -10.234 -44.435 1.00 94.88 104 LYS A C 1
ATOM 848 O O . LYS A 1 104 ? 29.818 -10.466 -45.234 1.00 94.88 104 LYS A O 1
ATOM 853 N N . THR A 1 105 ? 27.773 -9.636 -44.775 1.00 93.56 105 THR A N 1
ATOM 854 C CA . THR A 1 105 ? 27.464 -9.195 -46.145 1.00 93.56 105 THR A CA 1
ATOM 855 C C . THR A 1 105 ? 28.445 -8.117 -46.598 1.00 93.56 105 THR A C 1
ATOM 857 O O . THR A 1 105 ? 29.108 -8.289 -47.615 1.00 93.56 105 THR A O 1
ATOM 860 N N . LEU A 1 106 ? 28.646 -7.075 -45.784 1.00 92.62 106 LEU A N 1
ATOM 861 C CA . LEU A 1 106 ? 29.603 -6.003 -46.073 1.00 92.62 106 LEU A CA 1
ATOM 862 C C . LEU A 1 106 ? 31.041 -6.523 -46.181 1.00 92.62 106 LEU A C 1
ATOM 864 O O . LEU A 1 106 ? 31.763 -6.146 -47.096 1.00 92.62 106 LEU A O 1
ATOM 868 N N . GLN A 1 107 ? 31.464 -7.420 -45.283 1.00 88.69 107 GLN A N 1
ATOM 869 C CA . GLN A 1 107 ? 32.795 -8.031 -45.359 1.00 88.69 107 GLN A CA 1
ATOM 870 C C . GLN A 1 107 ? 32.985 -8.873 -46.623 1.00 88.69 107 GLN A C 1
ATOM 872 O O . GLN A 1 107 ? 34.088 -8.911 -47.156 1.00 88.69 107 GLN A O 1
ATOM 877 N N . ARG A 1 108 ? 31.936 -9.550 -47.104 1.00 86.81 108 ARG A N 1
ATOM 878 C CA . ARG A 1 108 ? 31.976 -10.320 -48.352 1.00 86.81 108 ARG A CA 1
ATOM 879 C C . ARG A 1 108 ? 32.035 -9.410 -49.580 1.00 86.81 108 ARG A C 1
ATOM 881 O O . ARG A 1 108 ? 32.800 -9.719 -50.484 1.00 86.81 108 ARG A O 1
ATOM 888 N N . GLU A 1 109 ? 31.271 -8.319 -49.611 1.00 84.00 109 GLU A N 1
ATOM 889 C CA . GLU A 1 109 ? 31.255 -7.380 -50.746 1.00 84.00 109 GLU A CA 1
ATOM 890 C C . GLU A 1 109 ? 32.511 -6.502 -50.820 1.00 84.00 109 GLU A C 1
ATOM 892 O O . GLU A 1 109 ? 32.983 -6.195 -51.910 1.00 84.00 109 GLU A O 1
ATOM 897 N N . LEU A 1 110 ? 33.104 -6.153 -49.675 1.00 75.94 110 LEU A N 1
ATOM 898 C CA . LEU A 1 110 ? 34.364 -5.403 -49.612 1.00 75.94 110 LEU A CA 1
ATOM 899 C C . LEU A 1 110 ? 35.606 -6.281 -49.815 1.00 75.94 110 LEU A C 1
ATOM 901 O O . LEU A 1 110 ? 36.709 -5.753 -49.968 1.00 75.94 110 LEU A O 1
ATOM 905 N N . ARG A 1 111 ? 35.468 -7.615 -49.819 1.00 63.34 111 ARG A N 1
ATOM 906 C CA . ARG A 1 111 ? 36.579 -8.523 -50.122 1.00 63.34 111 ARG A CA 1
ATOM 907 C C . ARG A 1 111 ? 36.808 -8.536 -51.632 1.00 63.34 111 ARG A C 1
ATOM 909 O O . ARG A 1 111 ? 36.337 -9.418 -52.341 1.00 63.34 111 ARG A O 1
ATOM 916 N N . VAL A 1 112 ? 37.545 -7.535 -52.105 1.00 54.00 112 VAL A N 1
ATOM 917 C CA . VAL A 1 112 ? 38.131 -7.512 -53.448 1.00 54.00 112 VAL A CA 1
ATOM 918 C C . VAL A 1 112 ? 38.922 -8.813 -53.643 1.00 54.00 112 VAL A C 1
ATOM 920 O O . VAL A 1 112 ? 39.729 -9.154 -52.771 1.00 54.00 112 VAL A O 1
ATOM 923 N N . PRO A 1 113 ? 38.726 -9.567 -54.741 1.00 49.41 113 PRO A N 1
ATOM 924 C CA . PRO A 1 113 ? 39.645 -10.630 -55.101 1.00 49.41 113 PRO A CA 1
ATOM 925 C C . PRO A 1 113 ? 40.990 -9.977 -55.422 1.00 49.41 113 PRO A C 1
ATOM 927 O O . PRO A 1 113 ? 41.199 -9.451 -56.510 1.00 49.41 113 PRO A O 1
ATOM 930 N N . SER A 1 114 ? 41.918 -10.001 -54.472 1.00 44.50 114 SER A N 1
ATOM 931 C CA . SER A 1 114 ? 43.343 -9.887 -54.763 1.00 44.50 114 SER A CA 1
ATOM 932 C C . SER A 1 114 ? 43.788 -11.201 -55.410 1.00 44.50 114 SER A C 1
ATOM 934 O O . SER A 1 114 ? 44.489 -12.009 -54.807 1.00 44.50 114 SER A O 1
ATOM 936 N N . SER A 1 115 ? 43.282 -11.466 -56.613 1.00 46.69 115 SER A N 1
ATOM 937 C CA . SER A 1 115 ? 43.917 -12.368 -57.562 1.00 46.69 115 SER A CA 1
ATOM 938 C C . SER A 1 115 ? 44.922 -11.538 -58.349 1.00 46.69 115 SER A C 1
ATOM 940 O O . SER A 1 115 ? 44.541 -10.495 -58.878 1.00 46.69 115 SER A O 1
ATOM 942 N N . SER A 1 116 ? 46.157 -12.039 -58.421 1.00 44.34 116 SER A N 1
ATOM 943 C CA . SER A 1 116 ? 47.331 -11.442 -59.070 1.00 44.34 116 SER A CA 1
ATOM 944 C C . SER A 1 116 ? 48.089 -10.452 -58.191 1.00 44.34 116 SER A C 1
ATOM 946 O O . SER A 1 116 ? 47.862 -9.262 -58.303 1.00 44.34 116 SER A O 1
ATOM 948 N N . PHE A 1 117 ? 48.986 -10.957 -57.339 1.00 37.62 117 PHE A N 1
ATOM 949 C CA . PHE A 1 117 ? 50.409 -10.585 -57.337 1.00 37.62 117 PHE A CA 1
ATOM 950 C C . PHE A 1 117 ? 51.183 -11.672 -56.580 1.00 37.62 117 PHE A C 1
ATOM 952 O O . PHE A 1 117 ? 51.140 -11.748 -55.354 1.00 37.62 117 PHE A O 1
ATOM 959 N N . ASP A 1 118 ? 51.848 -12.537 -57.345 1.00 43.47 118 ASP A N 1
ATOM 960 C CA . ASP A 1 118 ? 52.992 -13.317 -56.884 1.00 43.47 118 ASP A CA 1
ATOM 961 C C . ASP A 1 118 ? 54.095 -12.345 -56.445 1.00 43.47 118 ASP A C 1
ATOM 963 O O . ASP A 1 118 ? 54.435 -11.443 -57.210 1.00 43.47 118 ASP A O 1
ATOM 967 N N . ASN A 1 119 ? 54.618 -12.501 -55.227 1.00 36.03 119 ASN A N 1
ATOM 968 C CA . ASN A 1 119 ? 56.019 -12.249 -54.872 1.00 36.03 119 ASN A CA 1
ATOM 969 C C . ASN A 1 119 ? 56.260 -12.621 -53.401 1.00 36.03 119 ASN A C 1
ATOM 971 O O . ASN A 1 119 ? 55.829 -11.929 -52.483 1.00 36.03 119 ASN A O 1
ATOM 975 N N . ASP A 1 120 ? 56.878 -13.787 -53.256 1.00 36.16 120 ASP A N 1
ATOM 976 C CA . ASP A 1 120 ? 58.099 -14.069 -52.499 1.00 36.16 120 ASP A CA 1
ATOM 977 C C . ASP A 1 120 ? 58.258 -13.576 -51.045 1.00 36.16 120 ASP A C 1
ATOM 979 O O . ASP A 1 120 ? 58.223 -12.389 -50.731 1.00 36.16 120 ASP A O 1
ATOM 983 N N . ASP A 1 121 ? 58.524 -14.567 -50.191 1.00 43.28 121 ASP A N 1
ATOM 984 C CA . ASP A 1 121 ? 59.206 -14.525 -48.897 1.00 43.28 121 ASP A CA 1
ATOM 985 C C . ASP A 1 121 ? 58.740 -13.552 -47.800 1.00 43.28 121 ASP A C 1
ATOM 987 O O . ASP A 1 121 ? 59.228 -12.433 -47.647 1.00 43.28 121 ASP A O 1
ATOM 991 N N . SER A 1 122 ? 57.927 -14.086 -46.875 1.00 43.38 122 SER A N 1
ATOM 992 C CA . SER A 1 122 ? 58.242 -14.078 -45.429 1.00 43.38 122 SER A CA 1
ATOM 993 C C . SER A 1 122 ? 57.226 -14.909 -44.639 1.00 43.38 122 SER A C 1
ATOM 995 O O . SER A 1 122 ? 56.286 -14.397 -44.030 1.00 43.38 122 SER A O 1
ATOM 997 N N . ALA A 1 123 ? 57.435 -16.225 -44.628 1.00 47.81 123 ALA A N 1
ATOM 998 C CA . ALA A 1 123 ? 56.833 -17.134 -43.662 1.00 47.81 123 ALA A CA 1
ATOM 999 C C . ALA A 1 123 ? 57.878 -17.495 -42.599 1.00 47.81 123 ALA A C 1
ATOM 1001 O O . ALA A 1 123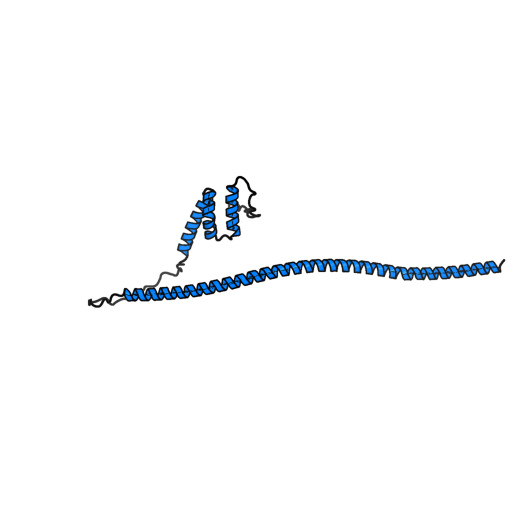 ? 58.737 -18.326 -42.866 1.00 47.81 123 ALA A O 1
ATOM 1002 N N . ALA A 1 124 ? 57.800 -16.847 -41.429 1.00 43.94 124 ALA A N 1
ATOM 1003 C CA . ALA A 1 124 ? 58.373 -17.196 -40.112 1.00 43.94 124 ALA A CA 1
ATOM 1004 C C . ALA A 1 124 ? 58.365 -15.874 -39.300 1.00 43.94 124 ALA A C 1
ATOM 1006 O O . ALA A 1 124 ? 58.835 -14.864 -39.794 1.00 43.94 124 ALA A O 1
ATOM 1007 N N . ILE A 1 125 ? 57.837 -15.701 -38.088 1.00 40.78 125 ILE A N 1
ATOM 1008 C CA . ILE A 1 125 ? 57.824 -16.545 -36.897 1.00 40.78 125 ILE A CA 1
ATOM 1009 C C . ILE A 1 125 ? 56.662 -16.071 -36.009 1.00 40.78 125 ILE A C 1
ATOM 1011 O O . ILE A 1 125 ? 56.509 -14.886 -35.720 1.00 40.78 125 ILE A O 1
ATOM 1015 N N . LEU A 1 126 ? 55.872 -17.032 -35.545 1.00 46.78 126 LEU A N 1
ATOM 1016 C CA . LEU A 1 126 ? 54.920 -16.902 -34.450 1.00 46.78 126 LEU A CA 1
ATOM 1017 C C . LEU A 1 126 ? 55.680 -16.958 -33.114 1.00 46.78 126 LEU A C 1
ATOM 1019 O O . LEU A 1 126 ? 56.167 -18.028 -32.764 1.00 46.78 126 LEU A O 1
ATOM 1023 N N . THR A 1 127 ? 55.726 -15.872 -32.337 1.00 45.12 127 THR A N 1
ATOM 1024 C CA . THR A 1 127 ? 55.936 -15.942 -30.875 1.00 45.12 127 THR A CA 1
ATOM 1025 C C . THR A 1 127 ? 55.244 -14.779 -30.141 1.00 45.12 127 THR A C 1
ATOM 1027 O O . THR A 1 127 ? 55.693 -13.636 -30.209 1.00 45.12 127 THR A O 1
ATOM 1030 N N . PRO A 1 128 ? 54.161 -15.037 -29.380 1.00 45.19 128 PRO A N 1
ATOM 1031 C CA . PRO A 1 128 ? 53.677 -14.124 -28.352 1.00 45.19 128 PRO A CA 1
ATOM 1032 C C . PRO A 1 128 ? 54.443 -14.394 -27.046 1.00 45.19 128 PRO A C 1
ATOM 1034 O O . PRO A 1 128 ? 54.292 -15.448 -26.432 1.00 45.19 128 PRO A O 1
ATOM 1037 N N . SER A 1 129 ? 55.285 -13.454 -26.611 1.00 36.44 129 SER A N 1
ATOM 1038 C CA . SER A 1 129 ? 55.952 -13.541 -25.306 1.00 36.44 129 SER A CA 1
ATOM 1039 C C . SER A 1 129 ? 55.005 -13.070 -24.197 1.00 36.44 129 SER A C 1
ATOM 1041 O O . SER A 1 129 ? 54.749 -11.876 -24.032 1.00 36.44 129 SER A O 1
ATOM 1043 N N . SER A 1 130 ? 54.460 -14.033 -23.451 1.00 53.81 130 SER A N 1
ATOM 1044 C CA . SER A 1 130 ? 53.777 -13.828 -22.172 1.00 53.81 130 SER A CA 1
ATOM 1045 C C . SER A 1 130 ? 54.766 -13.390 -21.094 1.00 53.81 130 SER A C 1
ATOM 1047 O O . SER A 1 130 ? 55.737 -14.099 -20.840 1.00 53.81 130 SER A O 1
ATOM 1049 N N . SER A 1 131 ? 54.463 -12.288 -20.398 1.00 49.62 131 SER A N 1
ATOM 1050 C CA . SER A 1 131 ? 54.409 -12.196 -18.920 1.00 49.62 131 SER A CA 1
ATOM 1051 C C . SER A 1 131 ? 54.545 -10.745 -18.445 1.00 49.62 131 SER A C 1
ATOM 1053 O O . SER A 1 131 ? 55.621 -10.290 -18.066 1.00 49.62 131 SER A O 1
ATOM 1055 N N . LYS A 1 132 ? 53.418 -10.027 -18.397 1.00 46.56 132 LYS A N 1
ATOM 1056 C CA . LYS A 1 132 ? 53.156 -9.032 -17.349 1.00 46.56 132 LYS A CA 1
ATOM 1057 C C . LYS A 1 132 ? 51.749 -9.278 -16.817 1.00 46.56 132 LYS A C 1
ATOM 1059 O O . LYS A 1 132 ? 50.758 -9.008 -17.481 1.00 46.56 132 LYS A O 1
ATOM 1064 N N . THR A 1 133 ? 51.750 -9.929 -15.664 1.00 39.66 133 THR A N 1
ATOM 1065 C CA . THR A 1 133 ? 50.816 -9.882 -14.542 1.00 39.66 133 THR A CA 1
ATOM 1066 C C . THR A 1 133 ? 49.439 -9.264 -14.789 1.00 39.66 133 THR A C 1
ATOM 1068 O O . THR A 1 133 ? 49.294 -8.085 -15.091 1.00 39.66 133 THR A O 1
ATOM 1071 N N . VAL A 1 134 ? 48.438 -10.105 -14.539 1.00 53.06 134 VAL A N 1
ATOM 1072 C CA . VAL A 1 134 ? 47.028 -9.816 -14.282 1.00 53.06 134 VAL A CA 1
ATOM 1073 C C . VAL A 1 134 ? 46.827 -8.483 -13.552 1.00 53.06 134 VAL A C 1
ATOM 1075 O O . VAL A 1 134 ? 47.055 -8.385 -12.351 1.00 53.06 134 VAL A O 1
ATOM 1078 N N . THR A 1 135 ? 46.284 -7.492 -14.249 1.00 45.00 135 THR A N 1
ATOM 1079 C CA . THR A 1 135 ? 45.204 -6.680 -13.688 1.00 45.00 135 THR A CA 1
ATOM 1080 C C . THR A 1 135 ? 44.092 -6.662 -14.722 1.00 45.00 135 THR A C 1
ATOM 1082 O O . THR A 1 135 ? 44.288 -6.287 -15.879 1.00 45.00 135 THR A O 1
ATOM 1085 N N . ALA A 1 136 ? 42.933 -7.182 -14.325 1.00 44.91 136 ALA A N 1
ATOM 1086 C CA . ALA A 1 136 ? 41.719 -7.120 -15.112 1.00 44.91 136 ALA A CA 1
ATOM 1087 C C . ALA A 1 136 ? 41.472 -5.653 -15.470 1.00 44.91 136 ALA A C 1
ATOM 1089 O O . ALA A 1 136 ? 41.124 -4.838 -14.618 1.00 44.91 136 ALA A O 1
ATOM 1090 N N . LYS A 1 137 ? 41.716 -5.304 -16.733 1.00 45.16 137 LYS A N 1
ATOM 1091 C CA . LYS A 1 137 ? 41.349 -4.011 -17.287 1.00 45.16 137 LYS A CA 1
ATOM 1092 C C . LYS A 1 137 ? 39.826 -4.013 -17.355 1.00 45.16 137 LYS A C 1
ATOM 1094 O O . LYS A 1 137 ? 39.247 -4.515 -18.313 1.00 45.16 137 LYS A O 1
ATOM 1099 N N . HIS A 1 138 ? 39.205 -3.549 -16.274 1.00 50.53 138 HIS A N 1
ATOM 1100 C CA . HIS A 1 138 ? 37.782 -3.262 -16.194 1.00 50.53 138 HIS A CA 1
ATOM 1101 C C . HIS A 1 138 ? 37.467 -2.309 -17.360 1.00 50.53 138 HIS A C 1
ATOM 1103 O O . HIS A 1 138 ? 37.998 -1.196 -17.372 1.00 50.53 138 HIS A O 1
ATOM 1109 N N . PRO A 1 139 ? 36.655 -2.696 -18.359 1.00 56.38 139 PRO A N 1
ATOM 1110 C CA . PRO A 1 139 ? 36.245 -1.760 -19.407 1.00 56.38 139 PRO A CA 1
ATOM 1111 C C . PRO A 1 139 ? 35.415 -0.593 -18.837 1.00 56.38 139 PRO A C 1
ATOM 1113 O O . PRO A 1 139 ? 35.274 0.427 -19.499 1.00 56.38 139 PRO A O 1
ATOM 1116 N N . ASN A 1 140 ? 34.947 -0.715 -17.588 1.00 54.09 140 ASN A N 1
ATOM 1117 C CA . ASN A 1 140 ? 34.103 0.260 -16.903 1.00 54.09 140 ASN A CA 1
ATOM 1118 C C . ASN A 1 140 ? 34.849 1.433 -16.248 1.00 54.09 140 ASN A C 1
ATOM 1120 O O . ASN A 1 140 ? 34.219 2.449 -15.996 1.00 54.09 140 ASN A O 1
ATOM 1124 N N . SER A 1 141 ? 36.157 1.350 -15.965 1.00 56.12 141 SER A N 1
ATOM 1125 C CA . SER A 1 141 ? 36.806 2.411 -15.167 1.00 56.12 141 SER A CA 1
ATOM 1126 C C . SER A 1 141 ? 36.887 3.750 -15.905 1.00 56.12 141 SER A C 1
ATOM 1128 O O . SER A 1 141 ? 36.651 4.787 -15.303 1.00 56.12 141 SER A O 1
ATOM 1130 N N . GLN A 1 142 ? 37.146 3.750 -17.219 1.00 57.38 142 GLN A N 1
ATOM 1131 C CA . GLN A 1 142 ? 37.164 5.005 -17.984 1.00 57.38 142 GLN A CA 1
ATOM 1132 C C . GLN A 1 142 ? 35.766 5.601 -18.177 1.00 57.38 142 GLN A C 1
ATOM 1134 O O . GLN A 1 142 ? 35.638 6.819 -18.206 1.00 57.38 142 GLN A O 1
ATOM 1139 N N . GLU A 1 143 ? 34.728 4.775 -18.312 1.00 59.94 143 GLU A N 1
ATOM 1140 C CA . GLU A 1 143 ? 33.348 5.243 -18.483 1.00 59.94 143 GLU A CA 1
ATOM 1141 C C . GLU A 1 143 ? 32.763 5.758 -17.158 1.00 59.94 143 GLU A C 1
ATOM 1143 O O . GLU A 1 143 ? 32.124 6.810 -17.133 1.00 59.94 143 GLU A O 1
ATOM 1148 N N . GLU A 1 144 ? 33.078 5.097 -16.040 1.00 63.22 144 GLU A N 1
ATOM 1149 C CA . GLU A 1 144 ? 32.761 5.565 -14.686 1.00 63.22 144 GLU A CA 1
ATOM 1150 C C . GLU A 1 144 ? 33.502 6.867 -14.340 1.00 63.22 144 GLU A C 1
ATOM 1152 O O . GLU A 1 144 ? 32.882 7.788 -13.808 1.00 63.22 144 GLU A O 1
ATOM 1157 N N . ASP A 1 145 ? 34.782 7.005 -14.710 1.00 67.31 145 ASP A N 1
ATOM 1158 C CA . ASP A 1 145 ? 35.560 8.242 -14.526 1.00 67.31 145 ASP A CA 1
ATOM 1159 C C . ASP A 1 145 ? 34.979 9.414 -15.331 1.00 67.31 145 ASP A C 1
ATOM 1161 O O . ASP A 1 145 ? 34.902 10.555 -14.862 1.00 67.31 145 ASP A O 1
ATOM 1165 N N . VAL A 1 146 ? 34.551 9.132 -16.562 1.00 62.94 146 VAL A N 1
ATOM 1166 C CA . VAL A 1 146 ? 33.866 10.074 -17.449 1.00 62.94 146 VAL A CA 1
ATOM 1167 C C . VAL A 1 146 ? 32.523 10.483 -16.832 1.00 62.94 146 VAL A C 1
ATOM 1169 O O . VAL A 1 146 ? 32.259 11.682 -16.714 1.00 62.94 146 VAL A O 1
ATOM 1172 N N . ASN A 1 147 ? 31.731 9.530 -16.330 1.00 76.00 147 ASN A N 1
ATOM 1173 C CA . ASN A 1 147 ? 30.471 9.796 -15.635 1.00 76.00 147 ASN A CA 1
ATOM 1174 C C . ASN A 1 147 ? 30.678 10.636 -14.362 1.00 76.00 147 ASN A C 1
ATOM 1176 O O . ASN A 1 147 ? 29.968 11.616 -14.159 1.00 76.00 147 ASN A O 1
ATOM 1180 N N . PHE A 1 148 ? 31.704 10.350 -13.552 1.00 84.50 148 PHE A N 1
ATOM 1181 C CA . PHE A 1 148 ? 32.030 11.138 -12.356 1.00 84.50 148 PHE A CA 1
ATOM 1182 C C . PHE A 1 148 ? 32.501 12.554 -12.690 1.00 84.50 148 PHE A C 1
ATOM 1184 O O . PHE A 1 148 ? 32.146 13.516 -12.002 1.00 84.50 148 PHE A O 1
ATOM 1191 N N . LYS A 1 149 ? 33.282 12.715 -13.763 1.00 86.62 149 LYS A N 1
ATOM 1192 C CA . LYS A 1 149 ? 33.718 14.031 -14.241 1.00 86.62 149 LYS A CA 1
ATOM 1193 C C . LYS A 1 149 ? 32.535 14.864 -14.737 1.00 86.62 149 LYS A C 1
ATOM 1195 O O . LYS A 1 149 ? 32.469 16.056 -14.424 1.00 86.62 149 LYS A O 1
ATOM 1200 N N . TYR A 1 150 ? 31.595 14.251 -15.459 1.00 88.94 150 TYR A N 1
ATOM 1201 C CA . TYR A 1 150 ? 30.361 14.910 -15.886 1.00 88.94 150 TYR A CA 1
ATOM 1202 C C . TYR A 1 150 ? 29.445 15.222 -14.707 1.00 88.94 150 TYR A C 1
ATOM 1204 O O . TYR A 1 150 ? 28.999 16.359 -14.588 1.00 88.94 150 TYR A O 1
ATOM 1212 N N . LEU A 1 151 ? 29.241 14.274 -13.793 1.00 91.38 151 LEU A N 1
ATOM 1213 C CA . LEU A 1 151 ? 28.454 14.459 -12.578 1.00 91.38 151 LEU A CA 1
ATOM 1214 C C . LEU A 1 151 ? 28.993 15.623 -11.745 1.00 91.38 151 LEU A C 1
ATOM 1216 O O . LEU A 1 151 ? 28.238 16.525 -11.392 1.00 91.38 151 LEU A O 1
ATOM 1220 N N . LYS A 1 152 ? 30.309 15.669 -11.504 1.00 92.50 152 LYS A N 1
ATOM 1221 C CA . LYS A 1 152 ? 30.955 16.780 -10.795 1.00 92.50 152 LYS A CA 1
ATOM 1222 C C . LYS A 1 152 ? 30.685 18.117 -11.482 1.00 92.50 152 LYS A C 1
ATOM 1224 O O . LYS A 1 152 ? 30.358 19.091 -10.810 1.00 92.50 152 LYS A O 1
ATOM 1229 N N . HIS A 1 153 ? 30.816 18.180 -12.807 1.00 93.88 153 HIS A N 1
ATOM 1230 C CA . HIS A 1 153 ? 30.541 19.404 -13.555 1.00 93.88 153 HIS A CA 1
ATOM 1231 C C . HIS A 1 153 ? 29.068 19.820 -13.454 1.00 93.88 153 HIS A C 1
ATOM 1233 O O . HIS A 1 153 ? 28.784 20.987 -13.191 1.00 93.88 153 HIS A O 1
ATOM 1239 N N . VAL A 1 154 ? 28.143 18.873 -13.626 1.00 93.25 154 VAL A N 1
ATOM 1240 C CA . VAL A 1 154 ? 26.698 19.117 -13.567 1.00 93.25 154 VAL A CA 1
ATOM 1241 C C . VAL A 1 154 ? 26.278 19.569 -12.170 1.00 93.25 154 VAL A C 1
ATOM 1243 O O . VAL A 1 154 ? 25.536 20.539 -12.076 1.00 93.25 154 VAL A O 1
ATOM 1246 N N . LEU A 1 155 ? 26.802 18.967 -11.097 1.00 94.25 155 LEU A N 1
ATOM 1247 C CA . LEU A 1 155 ? 26.538 19.410 -9.722 1.00 94.25 155 LEU A CA 1
ATOM 1248 C C . LEU A 1 155 ? 27.090 20.807 -9.451 1.00 94.25 155 LEU A C 1
ATOM 1250 O O . LEU A 1 155 ? 26.382 21.638 -8.894 1.00 94.25 155 LEU A O 1
ATOM 1254 N N . ILE A 1 156 ? 28.332 21.091 -9.854 1.00 93.94 156 ILE A N 1
ATOM 1255 C CA . ILE A 1 156 ? 28.920 22.426 -9.675 1.00 93.94 156 ILE A CA 1
ATOM 1256 C C . ILE A 1 156 ? 28.086 23.466 -10.424 1.00 93.94 156 ILE A C 1
ATOM 1258 O O . ILE A 1 156 ? 27.748 24.500 -9.851 1.00 93.94 156 ILE A O 1
ATOM 1262 N N . LYS A 1 157 ? 27.713 23.188 -11.679 1.00 93.88 157 LYS A N 1
ATOM 1263 C CA . LYS A 1 157 ? 26.854 24.073 -12.468 1.00 93.88 157 LYS A CA 1
ATOM 1264 C C . LYS A 1 157 ? 25.487 24.246 -11.806 1.00 93.88 157 LYS A C 1
ATOM 1266 O O . LYS A 1 157 ? 25.066 25.373 -11.619 1.00 93.88 157 LYS A O 1
ATOM 1271 N N . PHE A 1 158 ? 24.844 23.165 -11.370 1.00 94.62 158 PHE A N 1
ATOM 1272 C CA . PHE A 1 158 ? 23.551 23.204 -10.680 1.00 94.62 158 PHE A CA 1
ATOM 1273 C C . PHE A 1 158 ? 23.589 24.052 -9.399 1.00 94.62 158 PHE A C 1
ATOM 1275 O O . PHE A 1 158 ? 22.718 24.891 -9.199 1.00 94.62 158 PHE A O 1
ATOM 1282 N N . LEU A 1 159 ? 24.616 23.883 -8.559 1.00 92.75 159 LEU A N 1
ATOM 1283 C CA . LEU A 1 159 ? 24.761 24.603 -7.287 1.00 92.75 159 LEU A CA 1
ATOM 1284 C C . LEU A 1 159 ? 25.142 26.083 -7.451 1.00 92.75 159 LEU A C 1
ATOM 1286 O O . LEU A 1 159 ? 24.918 26.870 -6.535 1.00 92.75 159 LEU A O 1
ATOM 1290 N N . THR A 1 160 ? 25.747 26.456 -8.583 1.00 92.81 160 THR A N 1
ATOM 1291 C CA . THR A 1 160 ? 26.216 27.830 -8.858 1.00 92.81 160 THR A CA 1
ATOM 1292 C C . THR A 1 160 ? 25.354 28.591 -9.868 1.00 92.81 160 THR A C 1
ATOM 1294 O O . THR A 1 160 ? 25.510 29.804 -10.010 1.00 92.81 160 THR A O 1
ATOM 1297 N N . SER A 1 161 ? 24.444 27.907 -10.562 1.00 92.12 161 SER A N 1
ATOM 1298 C CA . SER A 1 161 ? 23.482 28.495 -11.492 1.00 92.12 161 SER A CA 1
ATOM 1299 C C . SER A 1 161 ? 22.392 29.291 -10.771 1.00 92.12 161 SER A C 1
ATOM 1301 O O . SER A 1 161 ? 22.093 29.078 -9.596 1.00 92.12 161 SER A O 1
ATOM 1303 N N . ARG A 1 162 ? 21.748 30.196 -11.517 1.00 89.81 162 ARG A N 1
ATOM 1304 C CA . ARG A 1 162 ? 20.514 30.863 -11.078 1.00 89.81 162 ARG A CA 1
ATOM 1305 C C . ARG A 1 162 ? 19.355 29.873 -11.046 1.00 89.81 162 ARG A C 1
ATOM 1307 O O . ARG A 1 162 ? 19.361 28.888 -11.781 1.00 89.81 162 ARG A O 1
ATOM 1314 N N . GLU A 1 163 ? 18.336 30.159 -10.245 1.00 88.75 163 GLU A N 1
ATOM 1315 C CA . GLU A 1 163 ? 17.236 29.234 -9.974 1.00 88.75 163 GLU A CA 1
ATOM 1316 C C . GLU A 1 163 ? 16.541 28.710 -11.251 1.00 88.75 163 GLU A C 1
ATOM 1318 O O . GLU A 1 163 ? 16.280 27.511 -11.348 1.00 88.75 163 GLU A O 1
ATOM 1323 N N . TYR A 1 164 ? 16.320 29.555 -12.269 1.00 87.12 164 TYR A N 1
ATOM 1324 C CA . TYR A 1 164 ? 15.710 29.136 -13.544 1.00 87.12 164 TYR A CA 1
ATOM 1325 C C . TYR A 1 164 ? 16.604 28.182 -14.355 1.00 87.12 164 TYR A C 1
ATOM 1327 O O . TYR A 1 164 ? 16.111 27.280 -15.028 1.00 87.12 164 TYR A O 1
ATOM 1335 N N . GLU A 1 165 ? 17.927 28.343 -14.278 1.00 90.50 165 GLU A N 1
ATOM 1336 C CA . GLU A 1 165 ? 18.884 27.453 -14.944 1.00 90.50 165 GLU A CA 1
ATOM 1337 C C . GLU A 1 165 ? 19.023 26.137 -14.185 1.00 90.50 165 GLU A C 1
ATOM 1339 O O . GLU A 1 165 ? 19.086 25.074 -14.803 1.00 90.50 165 GLU A O 1
ATOM 1344 N N . ALA A 1 166 ? 19.033 26.201 -12.850 1.00 91.88 166 ALA A N 1
ATOM 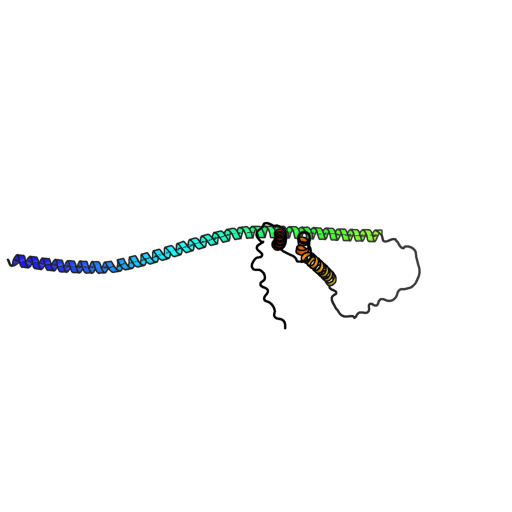1345 C CA . ALA A 1 166 ? 19.054 25.025 -11.994 1.00 91.88 166 ALA A CA 1
ATOM 1346 C C . ALA A 1 166 ? 17.830 24.137 -12.263 1.00 91.88 166 ALA A C 1
ATOM 1348 O O . ALA A 1 166 ? 17.981 22.926 -12.378 1.00 91.88 166 ALA A O 1
ATOM 1349 N N . LEU A 1 167 ? 16.653 24.729 -12.497 1.00 91.12 167 LEU A N 1
ATOM 1350 C CA . LEU A 1 167 ? 15.430 23.986 -12.814 1.00 91.12 167 LEU A CA 1
ATOM 1351 C C . LEU A 1 167 ? 15.555 23.161 -14.107 1.00 91.12 167 LEU A C 1
ATOM 1353 O O . LEU A 1 167 ? 15.100 22.021 -14.166 1.00 91.12 167 LEU A O 1
ATOM 1357 N N . HIS A 1 168 ? 16.243 23.680 -15.128 1.00 91.56 168 HIS A N 1
ATOM 1358 C CA . HIS A 1 168 ? 16.544 22.914 -16.345 1.00 91.56 168 HIS A CA 1
ATOM 1359 C C . HIS A 1 168 ? 17.584 21.809 -16.124 1.00 91.56 168 HIS A C 1
ATOM 1361 O O . HIS A 1 168 ? 17.584 20.800 -16.832 1.00 91.56 168 HIS A O 1
ATOM 1367 N N . LEU A 1 169 ? 18.473 21.992 -15.149 1.00 93.50 169 LEU A N 1
ATOM 1368 C CA . LEU A 1 169 ? 19.493 21.016 -14.780 1.00 93.50 169 LEU A CA 1
ATOM 1369 C C . LEU A 1 169 ? 18.960 19.927 -13.834 1.00 93.50 169 LEU A C 1
ATOM 1371 O O . LEU A 1 169 ? 19.586 18.872 -13.753 1.00 93.50 169 LEU A O 1
ATOM 1375 N N . THR A 1 170 ? 17.802 20.126 -13.195 1.00 93.50 170 THR A N 1
ATOM 1376 C CA . THR A 1 170 ? 17.153 19.157 -12.292 1.00 93.50 170 THR A CA 1
ATOM 1377 C C . THR A 1 170 ? 17.077 17.761 -12.902 1.00 93.50 170 THR A C 1
ATOM 1379 O O . THR A 1 170 ? 17.534 16.803 -12.285 1.00 93.50 170 THR A O 1
ATOM 1382 N N . ARG A 1 171 ? 16.623 17.638 -14.156 1.00 91.25 171 ARG A N 1
ATOM 1383 C CA . ARG A 1 171 ? 16.489 16.331 -14.820 1.00 91.25 171 ARG A CA 1
ATOM 1384 C C . ARG A 1 171 ? 17.834 15.648 -15.076 1.00 91.25 171 ARG A C 1
ATOM 1386 O O . ARG A 1 171 ? 17.949 14.425 -15.000 1.00 91.25 171 ARG A O 1
ATOM 1393 N N . ALA A 1 172 ? 18.865 16.436 -15.381 1.00 92.44 172 ALA A N 1
ATOM 1394 C CA . ALA A 1 172 ? 20.218 15.920 -15.566 1.00 92.44 172 ALA A CA 1
ATOM 1395 C C . ALA A 1 172 ? 20.802 15.430 -14.234 1.00 92.44 172 ALA A C 1
ATOM 1397 O O . ALA A 1 172 ? 21.375 14.346 -14.184 1.00 92.44 172 ALA A O 1
ATOM 1398 N N . VAL A 1 173 ? 20.607 16.189 -13.152 1.00 92.31 173 VAL A N 1
ATOM 1399 C CA . VAL A 1 173 ? 21.029 15.800 -11.799 1.00 92.31 173 VAL A CA 1
ATOM 1400 C C . VAL A 1 173 ? 20.292 14.542 -11.338 1.00 92.31 173 VAL A C 1
ATOM 1402 O O . VAL A 1 173 ? 20.945 13.602 -10.895 1.00 92.31 173 VAL A O 1
ATOM 1405 N N . ALA A 1 174 ? 18.970 14.479 -11.518 1.00 93.06 174 ALA A N 1
ATOM 1406 C CA . ALA A 1 174 ? 18.151 13.323 -11.154 1.00 93.06 174 ALA A CA 1
ATOM 1407 C C . ALA A 1 174 ? 18.587 12.047 -11.887 1.00 93.06 174 ALA A C 1
ATOM 1409 O O . ALA A 1 174 ? 18.704 10.987 -11.277 1.00 93.06 174 ALA A O 1
ATOM 1410 N N . THR A 1 175 ? 18.915 12.159 -13.178 1.00 90.31 175 THR A N 1
ATOM 1411 C CA . THR A 1 175 ? 19.394 11.019 -13.973 1.00 90.31 175 THR A CA 1
ATOM 1412 C C . THR A 1 175 ? 20.788 10.562 -13.536 1.00 90.31 175 THR A C 1
ATOM 1414 O O . THR A 1 175 ? 21.028 9.363 -13.424 1.00 90.31 175 THR A O 1
ATOM 1417 N N . LEU A 1 176 ? 21.711 11.499 -13.286 1.00 90.69 176 LEU A N 1
ATOM 1418 C CA . LEU A 1 176 ? 23.104 11.182 -12.947 1.00 90.69 176 LEU A CA 1
ATOM 1419 C C . LEU A 1 176 ? 23.286 10.710 -11.495 1.00 90.69 176 LEU A C 1
ATOM 1421 O O . LEU A 1 176 ? 24.244 9.994 -11.217 1.00 90.69 176 LEU A O 1
ATOM 1425 N N . LEU A 1 177 ? 22.397 11.113 -10.581 1.00 89.69 177 LEU A N 1
ATOM 1426 C CA . LEU A 1 177 ? 22.394 10.683 -9.176 1.00 89.69 177 LEU A CA 1
ATOM 1427 C C . LEU A 1 177 ? 21.352 9.604 -8.860 1.00 89.69 177 LEU A C 1
ATOM 1429 O O . LEU A 1 177 ? 21.259 9.188 -7.709 1.00 89.69 177 LEU A O 1
ATOM 1433 N N . HIS A 1 178 ? 20.597 9.142 -9.859 1.00 88.56 178 HIS A N 1
ATOM 1434 C CA . HIS A 1 178 ? 19.537 8.143 -9.703 1.00 88.56 178 HIS A CA 1
ATOM 1435 C C . HIS A 1 178 ? 18.496 8.512 -8.636 1.00 88.56 178 HIS A C 1
ATOM 1437 O O . HIS A 1 178 ? 18.176 7.709 -7.763 1.00 88.56 178 HIS A O 1
ATOM 1443 N N . PHE A 1 179 ? 17.963 9.730 -8.714 1.00 89.25 179 PHE A N 1
ATOM 1444 C CA . PHE A 1 179 ? 16.863 10.149 -7.850 1.00 89.25 179 PHE A CA 1
ATOM 1445 C C . PHE A 1 179 ? 15.573 9.398 -8.185 1.00 89.25 179 PHE A C 1
ATOM 1447 O O . PHE A 1 179 ? 15.285 9.088 -9.344 1.00 89.25 179 PHE A O 1
ATOM 1454 N N . SER A 1 180 ? 14.778 9.141 -7.152 1.00 90.50 180 SER A N 1
ATOM 1455 C CA . SER A 1 180 ? 13.374 8.769 -7.291 1.00 90.50 180 SER A CA 1
ATOM 1456 C C . SER A 1 180 ? 12.547 9.932 -7.868 1.00 90.50 180 SER A C 1
ATOM 1458 O O . SER A 1 180 ? 12.936 11.100 -7.737 1.00 90.50 180 SER A O 1
ATOM 1460 N N . PRO A 1 181 ? 11.386 9.652 -8.489 1.00 90.44 181 PRO A N 1
ATOM 1461 C CA . PRO A 1 181 ? 10.477 10.695 -8.968 1.00 90.44 181 PRO A CA 1
ATOM 1462 C C . PRO A 1 181 ? 10.055 11.676 -7.866 1.00 90.44 181 PRO A C 1
ATOM 1464 O O . PRO A 1 181 ? 9.868 12.864 -8.129 1.00 90.44 181 PRO A O 1
ATOM 1467 N N . GLU A 1 182 ? 9.930 11.197 -6.628 1.00 88.69 182 GLU A N 1
ATOM 1468 C CA . GLU A 1 182 ? 9.621 12.012 -5.455 1.00 88.69 182 GLU A CA 1
ATOM 1469 C C . GLU A 1 182 ? 10.770 12.970 -5.105 1.00 88.69 182 GLU A C 1
ATOM 1471 O O . GLU A 1 182 ? 10.526 14.148 -4.842 1.00 88.69 182 GLU A O 1
ATOM 1476 N N . GLU A 1 183 ? 12.019 12.498 -5.144 1.00 90.62 183 GLU A N 1
ATOM 1477 C CA . GLU A 1 183 ? 13.210 13.321 -4.887 1.00 90.62 183 GLU A CA 1
ATOM 1478 C C . GLU A 1 183 ? 13.427 14.381 -5.978 1.00 90.62 183 GLU A C 1
ATOM 1480 O O . GLU A 1 183 ? 13.718 15.538 -5.664 1.00 90.62 183 GLU A O 1
ATOM 1485 N N . GLU A 1 184 ? 13.241 14.024 -7.253 1.00 92.00 184 GLU A N 1
ATOM 1486 C CA . GLU A 1 184 ? 13.303 14.977 -8.371 1.00 92.00 184 GLU A CA 1
ATOM 1487 C C . GLU A 1 184 ? 12.227 16.063 -8.233 1.00 92.00 184 GLU A C 1
ATOM 1489 O O . GLU A 1 184 ? 12.520 17.258 -8.348 1.00 92.00 184 GLU A O 1
ATOM 1494 N N . ARG A 1 185 ? 10.991 15.655 -7.919 1.00 90.31 185 ARG A N 1
ATOM 1495 C CA . ARG A 1 185 ? 9.865 16.568 -7.713 1.00 90.31 185 ARG A CA 1
ATOM 1496 C C . ARG A 1 185 ? 10.103 17.507 -6.535 1.00 90.31 185 ARG A C 1
ATOM 1498 O O . ARG A 1 185 ? 9.864 18.704 -6.665 1.00 90.31 185 ARG A O 1
ATOM 1505 N N . LEU A 1 186 ? 10.613 17.001 -5.414 1.00 91.50 186 LEU A N 1
ATOM 1506 C CA . LEU A 1 186 ? 10.927 17.821 -4.243 1.00 91.50 186 LEU A CA 1
ATOM 1507 C C . LEU A 1 186 ? 11.987 18.883 -4.565 1.00 91.50 186 LEU A C 1
ATOM 1509 O O . LEU A 1 186 ? 11.882 20.036 -4.132 1.00 91.50 186 LEU A O 1
ATOM 1513 N N . LEU A 1 187 ? 13.006 18.509 -5.343 1.00 90.25 187 LEU A N 1
ATOM 1514 C CA . LEU A 1 187 ? 14.047 19.431 -5.786 1.00 90.25 187 LEU A CA 1
ATOM 1515 C C . LEU A 1 187 ? 13.475 20.522 -6.703 1.00 90.25 187 LEU A C 1
ATOM 1517 O O . LEU A 1 187 ? 13.802 21.699 -6.534 1.00 90.25 187 LEU A O 1
ATOM 1521 N N . GLN A 1 188 ? 12.583 20.150 -7.623 1.00 91.31 188 GLN A N 1
ATOM 1522 C CA . GLN A 1 188 ? 11.885 21.088 -8.497 1.00 91.31 188 GLN A CA 1
ATOM 1523 C C . GLN A 1 188 ? 10.980 22.048 -7.707 1.00 91.31 188 GLN A C 1
ATOM 1525 O O . GLN A 1 188 ? 11.127 23.261 -7.844 1.00 91.31 188 GLN A O 1
ATOM 1530 N N . GLU A 1 189 ? 10.120 21.532 -6.826 1.00 90.38 189 GLU A N 1
ATOM 1531 C CA . GLU A 1 189 ? 9.224 22.333 -5.977 1.00 90.38 189 GLU A CA 1
ATOM 1532 C C . GLU A 1 189 ? 10.009 23.309 -5.085 1.00 90.38 189 GLU A C 1
ATOM 1534 O O . GLU A 1 189 ? 9.586 24.442 -4.855 1.00 90.38 189 GLU A O 1
ATOM 1539 N N . THR A 1 190 ? 11.196 22.908 -4.616 1.00 89.00 190 THR A N 1
ATOM 1540 C CA . THR A 1 190 ? 12.083 23.778 -3.828 1.00 89.00 190 THR A CA 1
ATOM 1541 C C . THR A 1 190 ? 12.630 24.940 -4.655 1.00 89.00 190 THR A C 1
ATOM 1543 O O . THR A 1 190 ? 12.674 26.072 -4.168 1.00 89.00 190 THR A O 1
ATOM 1546 N N . LEU A 1 191 ? 13.042 24.689 -5.900 1.00 90.06 191 LEU A N 1
ATOM 1547 C CA . LEU A 1 191 ? 13.514 25.738 -6.807 1.00 90.06 191 LEU A CA 1
ATOM 1548 C C . LEU A 1 191 ? 12.378 26.675 -7.233 1.00 90.06 191 LEU A C 1
ATOM 1550 O O . LEU A 1 191 ? 12.571 27.888 -7.256 1.00 90.06 191 LEU A O 1
ATOM 1554 N N . GLU A 1 192 ? 11.192 26.135 -7.512 1.00 88.75 192 GLU A N 1
ATOM 1555 C CA . GLU A 1 192 ? 9.996 26.912 -7.853 1.00 88.75 192 GLU A CA 1
ATOM 1556 C C . GLU A 1 192 ? 9.543 27.794 -6.685 1.00 88.75 192 GLU A C 1
ATOM 1558 O O . GLU A 1 192 ? 9.284 28.982 -6.876 1.00 88.75 192 GLU A O 1
ATOM 1563 N N . TRP A 1 193 ? 9.539 27.259 -5.458 1.00 88.50 193 TRP A N 1
ATOM 1564 C CA . TRP A 1 193 ? 9.268 28.038 -4.249 1.00 88.50 193 TRP A CA 1
ATOM 1565 C C . TRP A 1 193 ? 10.269 29.182 -4.077 1.00 88.50 193 TRP A C 1
ATOM 1567 O O . TRP A 1 193 ? 9.862 30.307 -3.805 1.00 88.50 193 TRP A O 1
ATOM 1577 N N . LYS A 1 194 ? 11.568 28.929 -4.288 1.00 83.81 194 LYS A N 1
ATOM 1578 C CA . LYS A 1 194 ? 12.599 29.978 -4.232 1.00 83.81 194 LYS A CA 1
ATOM 1579 C C . LYS A 1 194 ? 12.416 31.067 -5.294 1.00 83.81 194 LYS A C 1
ATOM 1581 O O . LYS A 1 194 ? 12.853 32.192 -5.069 1.00 83.81 194 LYS A O 1
ATOM 1586 N N . MET A 1 195 ? 11.813 30.741 -6.438 1.00 82.00 195 MET A N 1
ATOM 1587 C CA . MET A 1 195 ? 11.518 31.706 -7.504 1.00 82.00 195 MET A CA 1
ATOM 1588 C C . MET A 1 195 ? 10.181 32.435 -7.315 1.00 82.00 195 MET A C 1
ATOM 1590 O O . MET A 1 195 ? 9.972 33.486 -7.922 1.00 82.00 195 MET A O 1
ATOM 1594 N N . SER A 1 196 ? 9.284 31.914 -6.478 1.00 81.19 196 SER A N 1
ATOM 1595 C CA . SER A 1 196 ? 7.989 32.526 -6.188 1.00 81.19 196 SER A CA 1
ATOM 1596 C C . SER A 1 196 ? 8.050 33.461 -4.977 1.00 81.19 196 SER A C 1
ATOM 1598 O O . SER A 1 196 ? 8.615 33.136 -3.938 1.00 81.19 196 SER A O 1
ATOM 1600 N N . TRP A 1 197 ? 7.384 34.616 -5.070 1.00 72.75 197 TRP A N 1
ATOM 1601 C CA . TRP A 1 197 ? 7.150 35.493 -3.911 1.00 72.75 197 TRP A CA 1
ATOM 1602 C C . TRP A 1 197 ? 6.062 34.936 -2.969 1.00 72.75 197 TRP A C 1
ATOM 1604 O O . TRP A 1 197 ? 5.948 35.358 -1.819 1.00 72.75 197 TRP A O 1
ATOM 1614 N N . PHE A 1 198 ? 5.256 33.978 -3.439 1.00 57.56 198 PHE A N 1
ATOM 1615 C CA . PHE A 1 198 ? 4.147 33.387 -2.690 1.00 57.56 198 PHE A CA 1
ATOM 1616 C C . PHE A 1 198 ? 4.223 31.860 -2.701 1.00 57.56 198 PHE A C 1
ATOM 1618 O O . PHE A 1 198 ? 4.285 31.233 -3.758 1.00 57.56 198 PHE A O 1
ATOM 1625 N N . GLY A 1 199 ? 4.170 31.257 -1.517 1.00 62.28 199 GLY A N 1
ATOM 1626 C CA . GLY A 1 199 ? 4.106 29.809 -1.362 1.00 62.28 199 GLY A CA 1
ATOM 1627 C C . GLY A 1 199 ? 4.643 29.344 -0.016 1.00 62.28 199 GLY A C 1
ATOM 1628 O O . GLY A 1 199 ? 5.544 29.950 0.568 1.00 62.28 199 GLY A O 1
ATOM 1629 N N . THR A 1 200 ? 4.082 28.250 0.482 1.00 72.75 200 THR A N 1
ATOM 1630 C CA . THR A 1 200 ? 4.624 27.506 1.618 1.00 72.75 200 THR A CA 1
ATOM 1631 C C . THR A 1 200 ? 5.864 26.739 1.177 1.00 72.75 200 THR A C 1
ATOM 1633 O O . THR A 1 200 ? 5.876 26.114 0.119 1.00 72.75 200 THR A O 1
ATOM 1636 N N . ARG A 1 201 ? 6.914 26.784 2.002 1.00 79.06 201 ARG A N 1
ATOM 1637 C CA . ARG A 1 201 ? 8.143 26.024 1.765 1.00 79.06 201 ARG A CA 1
ATOM 1638 C C . ARG A 1 201 ? 7.800 24.528 1.663 1.00 79.06 201 ARG A C 1
ATOM 1640 O O . ARG A 1 201 ? 7.109 24.036 2.561 1.00 79.06 201 ARG A O 1
ATOM 1647 N N . PRO A 1 202 ? 8.277 23.811 0.630 1.00 79.56 202 PRO A N 1
ATOM 1648 C CA . PRO A 1 202 ? 8.042 22.378 0.515 1.00 79.56 202 PRO A CA 1
ATOM 1649 C C . PRO A 1 202 ? 8.580 21.640 1.746 1.00 79.56 202 PRO A C 1
ATOM 1651 O O . PRO A 1 202 ? 9.572 22.045 2.362 1.00 79.56 202 PRO A O 1
ATOM 1654 N N . ASN A 1 203 ? 7.883 20.578 2.14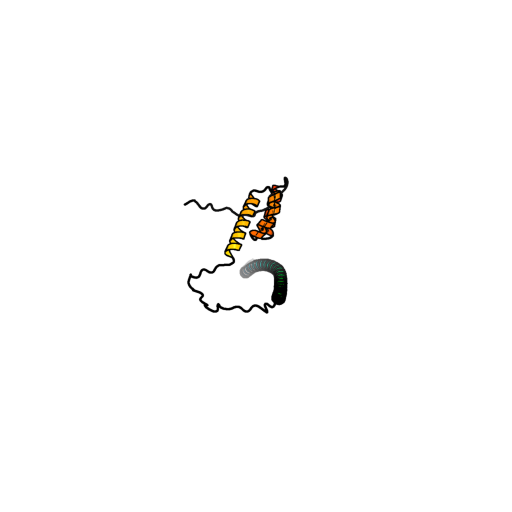5 1.00 73.38 203 ASN A N 1
ATOM 1655 C CA . ASN A 1 203 ? 8.219 19.818 3.340 1.00 73.38 203 ASN A CA 1
ATOM 1656 C C . ASN A 1 203 ? 9.367 18.851 3.025 1.00 73.38 203 ASN A C 1
ATOM 1658 O O . ASN A 1 203 ? 9.151 17.787 2.456 1.00 73.38 203 ASN A O 1
ATOM 1662 N N . LEU A 1 204 ? 10.587 19.229 3.405 1.00 65.38 204 LEU A N 1
ATOM 1663 C CA . LEU A 1 204 ? 11.794 18.417 3.209 1.00 65.38 204 LEU A CA 1
ATOM 1664 C C . LEU A 1 204 ? 11.916 17.240 4.206 1.00 65.38 204 LEU A C 1
ATOM 1666 O O . LEU A 1 204 ? 12.924 16.535 4.196 1.00 65.38 204 LEU A O 1
ATOM 1670 N N . GLY A 1 205 ? 10.923 17.020 5.076 1.00 62.47 205 GLY A N 1
ATOM 1671 C CA . GLY A 1 205 ? 11.003 16.040 6.159 1.00 62.47 205 GLY A CA 1
ATOM 1672 C C . GLY A 1 205 ? 12.098 16.370 7.184 1.00 62.47 205 GLY A C 1
ATOM 1673 O O . GLY A 1 205 ? 12.849 17.338 7.060 1.00 62.47 205 GLY A O 1
ATOM 1674 N N . PHE A 1 206 ? 12.212 15.557 8.235 1.00 56.06 206 PHE A N 1
ATOM 1675 C CA . PHE A 1 206 ? 13.308 15.651 9.209 1.00 56.06 206 PHE A CA 1
ATOM 1676 C C . PHE A 1 206 ? 14.575 14.973 8.656 1.00 56.06 206 PHE A C 1
ATOM 1678 O O . PHE A 1 206 ? 15.045 13.973 9.191 1.00 56.06 206 PHE A O 1
ATOM 1685 N N . GLY A 1 207 ? 15.103 15.479 7.542 1.00 49.19 207 GLY A N 1
ATOM 1686 C CA . GLY A 1 207 ? 16.314 14.971 6.904 1.00 49.19 207 GLY A CA 1
ATOM 1687 C C . GLY A 1 207 ? 17.501 15.909 7.113 1.00 49.19 207 GLY A C 1
ATOM 1688 O O . GLY A 1 207 ? 17.480 17.034 6.633 1.00 49.19 207 GLY A O 1
ATOM 1689 N N . GLN A 1 208 ? 18.555 15.399 7.763 1.00 53.19 208 GLN A N 1
ATOM 1690 C CA . GLN A 1 208 ? 19.895 15.992 7.941 1.00 53.19 208 GLN A CA 1
ATOM 1691 C C . GLN A 1 208 ? 20.080 17.014 9.082 1.00 53.19 208 GLN A C 1
ATOM 1693 O O . GLN A 1 208 ? 20.431 18.171 8.870 1.00 53.19 208 GLN A O 1
ATOM 1698 N N . THR A 1 209 ? 20.033 16.544 10.332 1.00 45.81 209 THR A N 1
ATOM 1699 C CA . THR A 1 209 ? 20.997 17.032 11.334 1.00 45.81 209 THR A CA 1
ATOM 1700 C C . THR A 1 209 ? 22.300 16.257 11.133 1.00 45.81 209 THR A C 1
ATOM 1702 O O . THR A 1 209 ? 22.493 15.167 11.671 1.00 45.81 209 THR A O 1
ATOM 1705 N N . ALA A 1 210 ? 23.199 16.772 10.291 1.00 44.09 210 ALA A N 1
ATOM 1706 C CA . ALA A 1 210 ? 24.547 16.224 10.197 1.00 44.09 210 ALA A CA 1
ATOM 1707 C C . ALA A 1 210 ? 25.188 16.284 11.594 1.00 44.09 210 ALA A C 1
ATOM 1709 O O . ALA A 1 210 ? 25.419 17.368 12.132 1.00 44.09 210 ALA A O 1
ATOM 1710 N N . LYS A 1 211 ? 25.451 15.124 12.213 1.00 46.72 211 LYS A N 1
ATOM 1711 C CA . LYS A 1 211 ? 26.333 15.058 13.380 1.00 46.72 211 LYS A CA 1
ATOM 1712 C C . LYS A 1 211 ? 27.710 15.497 12.895 1.00 46.72 211 LYS A C 1
ATOM 1714 O O . LYS A 1 211 ? 28.343 14.780 12.126 1.00 46.72 211 LYS A O 1
ATOM 1719 N N . ALA A 1 212 ? 28.124 16.698 13.286 1.00 50.03 212 ALA A N 1
ATOM 1720 C CA . ALA A 1 212 ? 29.450 17.214 12.996 1.00 50.03 212 ALA A CA 1
ATOM 1721 C C . ALA A 1 212 ? 30.496 16.186 13.454 1.00 50.03 212 ALA A C 1
ATOM 1723 O O . ALA A 1 212 ? 30.533 15.816 14.628 1.00 50.03 212 ALA A O 1
ATOM 1724 N N . ILE A 1 213 ? 31.306 15.694 12.517 1.00 51.16 213 ILE A N 1
ATOM 1725 C CA . ILE A 1 213 ? 32.483 14.888 12.835 1.00 51.16 213 ILE A CA 1
ATOM 1726 C C . ILE A 1 213 ? 33.545 15.885 13.317 1.00 51.16 213 ILE A C 1
ATOM 1728 O O . ILE A 1 213 ? 33.882 16.798 12.557 1.00 51.16 213 ILE A O 1
ATOM 1732 N N . PRO A 1 214 ? 34.032 15.791 14.566 1.00 45.84 214 PRO A N 1
ATOM 1733 C CA . PRO A 1 214 ? 35.068 16.691 15.049 1.00 45.84 214 PRO A CA 1
ATOM 1734 C C . PRO A 1 214 ? 36.381 16.452 14.284 1.00 45.84 214 PRO A C 1
ATOM 1736 O O . PRO A 1 214 ? 36.667 15.312 13.906 1.00 45.84 214 PRO A O 1
ATOM 1739 N N . PRO A 1 215 ? 37.182 17.504 14.047 1.00 59.72 215 PRO A N 1
ATOM 1740 C CA . PRO A 1 215 ? 38.481 17.357 13.405 1.00 59.72 215 PRO A CA 1
ATOM 1741 C C . PRO A 1 215 ? 39.427 16.543 14.301 1.00 59.72 215 PRO A C 1
ATOM 1743 O O . PRO A 1 215 ? 39.463 16.755 15.514 1.00 59.72 215 PRO A O 1
ATOM 1746 N N . SER A 1 216 ? 40.154 15.601 13.690 1.00 53.91 216 SER A N 1
ATOM 1747 C CA . SER A 1 216 ? 41.325 14.942 14.291 1.00 53.91 216 SER A CA 1
ATOM 1748 C C . SER A 1 216 ? 42.542 15.855 14.254 1.00 53.91 216 SER A C 1
ATOM 1750 O O . SER A 1 216 ? 42.666 16.605 13.258 1.00 53.91 216 SER A O 1
#

Sequence (216 aa):
MSQNFEIAKQEQWTQEIENIELQTRLESLEEPLKAANSLKDVALKDSEEMKNRIIQLEALELDRKLNQDTEKSLKNNLANLEDQINDKNKTIKVLQQRLADMKKTLQRELRVPSSSFDNDDSAAILTPSSSKTVTAKHPNSQEEDVNFKYLKHVLIKFLTSREYEALHLTRAVATLLHFSPEEERLLQETLEWKMSWFGTRPNLGFGQTAKAIPPS

Secondary structure (DSSP, 8-state):
-HHHHHHHHHHHHHHHHHHHHHHHHHHHHHHHHHHHHHHHHHHHHHHHHHHHHHHHHHHHHHHHHHHHHHHHHHHHHHHHHHHHHHHHHHHHHHHHHHHHHHHHHHHHHS---------------------S------TTHHHHHHHHHHHHHHHHHHHHS-HHHHHHHHHHHHHHHT--HHHHHHHHHHHHHHH-SS-PPP---S-----PPPP-